Protein AF-R0CVD9-F1 (afdb_monomer_lite)

Radius of gyration: 20.53 Å; chains: 1; bounding box: 64×56×50 Å

Organism: NCBI:txid1292034

Sequence (320 aa):
MAHPKYVVFNPPWSLSAPCPCGFSSRPYGRCCRVNSAEPYVRFPSLQPPGPQTGYSNPRCFARSTCDCSEKISREHYVSRGVLDLMQTLSLSGVRWHAPGETRTYGVEALTAKILCKRHNEALAPLDSHAQRFAKAWLSAINHVSRPSRSERSEYHLVSGEAFERWLLKVFLGLLAGNIASSDHTPYNDKINLNIEPLVAALFGQGLQAPKGLYFAPHVGETTTNTISFAHLRMDEQSNLYGLMANFYGYQWLLVTDEMGGEYQVKAMARLFRLQLADLKGPRRTGQIFMTWPAKVRSQMSITLKLGEAESLPDKASPLG

Secondary structure (DSSP, 8-state):
----EE------S-TTSBPTTSS-SSBGGGTTSTT-SS--------SPSSS------TT-TTGGGS---SPEEEEESS-HHHHTT-SEEEEESBTTSPTT-EEEE-GGGGEEEEEEHHHHHHHHHHHHHHHHHHHHHHHHHHHHHS--S---EEEEEEEHHHHHHHHHHHHHHHHHTT-BEETTEEGGGT-----HHHHHHHHTT-PPTTSEEEEE---SS---SEEEEEES-B-TT--B-EEEEEETTEEEEEE-SHHHHHHHHHHS--EET--EEEEE-SS-EEEEEEE--GGG---EEEEEESS-------------

Structure (mmCIF, N/CA/C/O backbone):
data_AF-R0CVD9-F1
#
_entry.id   AF-R0CVD9-F1
#
loop_
_atom_site.group_PDB
_atom_site.id
_atom_site.type_symbol
_atom_site.label_atom_id
_atom_site.label_alt_id
_atom_site.label_comp_id
_atom_site.label_asym_id
_atom_site.label_entity_id
_atom_site.label_seq_id
_atom_site.pdbx_PDB_ins_code
_atom_site.Cartn_x
_atom_site.Cartn_y
_atom_site.Cartn_z
_atom_site.occupancy
_atom_site.B_iso_or_equiv
_atom_site.auth_seq_id
_atom_site.auth_comp_id
_atom_site.auth_asym_id
_atom_site.auth_atom_id
_atom_site.pdbx_PDB_model_num
ATOM 1 N N . MET A 1 1 ? 14.525 18.611 -12.968 1.00 37.06 1 MET A N 1
ATOM 2 C CA . MET A 1 1 ? 13.083 18.638 -12.617 1.00 37.06 1 MET A CA 1
ATOM 3 C C . MET A 1 1 ? 12.350 17.548 -13.391 1.00 37.06 1 MET A C 1
ATOM 5 O O . MET A 1 1 ? 12.489 17.491 -14.607 1.00 37.06 1 MET A O 1
ATOM 9 N N . ALA A 1 2 ? 11.621 16.657 -12.713 1.00 45.47 2 ALA A N 1
ATOM 10 C CA . ALA A 1 2 ? 10.770 15.667 -13.375 1.00 45.47 2 ALA A CA 1
ATOM 11 C C . ALA A 1 2 ? 9.425 16.320 -13.728 1.00 45.47 2 ALA A C 1
ATOM 13 O O . ALA A 1 2 ? 8.692 16.728 -12.832 1.00 45.47 2 ALA A O 1
ATOM 14 N N . HIS A 1 3 ? 9.107 16.446 -15.016 1.00 46.44 3 HIS A N 1
ATOM 15 C CA . HIS A 1 3 ? 7.798 16.937 -15.445 1.00 46.44 3 HIS A CA 1
ATOM 16 C C . HIS A 1 3 ? 6.828 15.757 -15.590 1.00 46.44 3 HIS A C 1
ATOM 18 O O . HIS A 1 3 ? 7.166 14.808 -16.307 1.00 46.44 3 HIS A O 1
ATOM 24 N N . PRO A 1 4 ? 5.642 15.792 -14.952 1.00 53.59 4 PRO A N 1
ATOM 25 C CA . PRO A 1 4 ? 4.606 14.801 -15.207 1.00 53.59 4 PRO A CA 1
ATOM 26 C C . PRO A 1 4 ? 4.243 14.825 -16.691 1.00 53.59 4 PRO A C 1
ATOM 28 O O . PRO A 1 4 ? 3.962 15.881 -17.259 1.00 53.59 4 PRO A O 1
ATOM 31 N N . LYS A 1 5 ? 4.272 13.655 -17.328 1.00 59.28 5 LYS A N 1
ATOM 32 C CA . LYS A 1 5 ? 3.811 13.472 -18.704 1.00 59.28 5 LYS A CA 1
ATOM 33 C C . LYS A 1 5 ? 2.542 12.639 -18.684 1.00 59.28 5 LYS A C 1
ATOM 35 O O . LYS A 1 5 ? 2.479 11.636 -17.980 1.00 59.28 5 LYS A O 1
ATOM 40 N N . TYR A 1 6 ? 1.569 13.048 -19.489 1.00 59.31 6 TYR A N 1
ATOM 41 C CA . TYR A 1 6 ? 0.440 12.204 -19.855 1.00 59.31 6 TYR A CA 1
ATOM 42 C C . TYR A 1 6 ? 0.961 11.070 -20.740 1.00 59.31 6 TYR A C 1
ATOM 44 O O . TYR A 1 6 ? 1.568 11.331 -21.781 1.00 59.31 6 TYR A O 1
ATOM 52 N N . VAL A 1 7 ? 0.767 9.818 -20.324 1.00 60.00 7 VAL A N 1
ATOM 53 C CA . VAL A 1 7 ? 1.281 8.649 -21.053 1.00 60.00 7 VAL A CA 1
ATOM 54 C 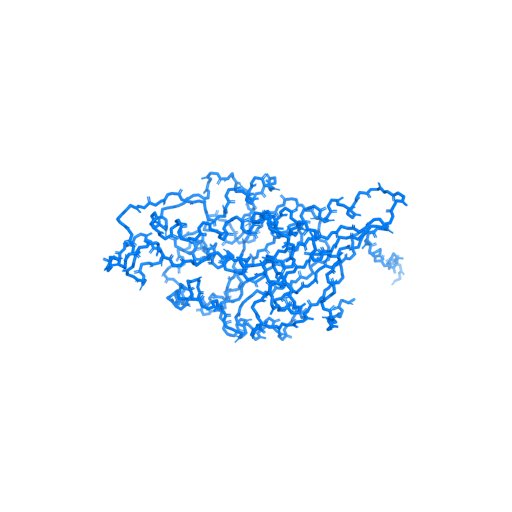C . VAL A 1 7 ? 0.139 7.744 -21.492 1.00 60.00 7 VAL A C 1
ATOM 56 O O . VAL A 1 7 ? -0.710 7.346 -20.696 1.00 60.00 7 VAL A O 1
ATOM 59 N N . VAL A 1 8 ? 0.157 7.372 -22.774 1.00 61.66 8 VAL A N 1
ATOM 60 C CA . VAL A 1 8 ? -0.646 6.259 -23.282 1.00 61.66 8 VAL A CA 1
ATOM 61 C C . VAL A 1 8 ? -0.067 4.976 -22.703 1.00 61.66 8 VAL A C 1
ATOM 63 O O . VAL A 1 8 ? 1.075 4.610 -22.981 1.00 61.66 8 VAL A O 1
ATOM 66 N N . PHE A 1 9 ? -0.858 4.300 -21.878 1.00 68.50 9 PHE A N 1
ATOM 67 C CA . PHE A 1 9 ? -0.468 3.053 -21.241 1.00 68.50 9 PHE A CA 1
ATOM 68 C C . PHE A 1 9 ? -0.251 1.968 -22.315 1.00 68.50 9 PHE A C 1
ATOM 70 O O . PHE A 1 9 ? -1.213 1.383 -22.810 1.00 68.50 9 PHE A O 1
ATOM 77 N N . ASN A 1 10 ? 1.007 1.705 -22.692 1.00 74.31 10 ASN A N 1
ATOM 78 C CA . ASN A 1 10 ? 1.373 0.689 -23.683 1.00 74.31 10 ASN A CA 1
ATOM 79 C C . ASN A 1 10 ? 2.119 -0.479 -23.010 1.00 74.31 10 ASN A C 1
ATOM 81 O O . ASN A 1 10 ? 3.340 -0.423 -22.849 1.00 74.31 10 ASN A O 1
ATOM 85 N N . PRO A 1 11 ? 1.401 -1.516 -22.546 1.00 77.25 11 PRO A N 1
ATOM 86 C CA . PRO A 1 11 ? 2.014 -2.622 -21.835 1.00 77.25 11 PRO A CA 1
ATOM 87 C C . PRO A 1 11 ? 2.863 -3.482 -22.785 1.00 77.25 11 PRO A C 1
ATOM 89 O O . PRO A 1 11 ? 2.395 -3.837 -23.864 1.00 77.25 11 PRO A O 1
ATOM 92 N N . PRO A 1 12 ? 4.057 -3.922 -22.361 1.00 88.56 12 PRO A N 1
ATOM 93 C CA . PRO A 1 12 ? 4.979 -4.723 -23.175 1.00 88.56 12 PRO A CA 1
ATOM 94 C C . PRO A 1 12 ? 4.556 -6.197 -23.320 1.00 88.56 12 PRO A C 1
ATOM 96 O O . PRO A 1 12 ? 5.201 -6.964 -24.032 1.00 88.56 12 PRO A O 1
ATOM 99 N N . TRP A 1 13 ? 3.522 -6.639 -22.597 1.00 91.38 13 TRP A N 1
ATOM 100 C CA . TRP A 1 13 ? 3.148 -8.050 -22.508 1.00 91.38 13 TRP A CA 1
ATOM 101 C C . TRP A 1 13 ? 2.142 -8.453 -23.588 1.00 91.38 13 TRP A C 1
ATOM 103 O O . TRP A 1 13 ? 1.108 -7.807 -23.767 1.00 91.38 13 TRP A O 1
ATOM 113 N N . SER A 1 14 ? 2.395 -9.591 -24.240 1.00 91.81 14 SER A N 1
ATOM 114 C CA . SER A 1 14 ? 1.431 -10.222 -25.150 1.00 91.81 14 SER A CA 1
ATOM 115 C C . SER A 1 14 ? 0.170 -10.674 -24.405 1.00 91.81 14 SER A C 1
ATOM 117 O O . SER A 1 14 ? 0.247 -11.203 -23.296 1.00 91.81 14 SER A O 1
ATOM 119 N N . LEU A 1 15 ? -1.000 -10.538 -25.038 1.00 92.19 15 LEU A N 1
ATOM 120 C CA . LEU A 1 15 ? -2.287 -10.964 -24.472 1.00 92.19 15 LEU A CA 1
ATOM 121 C C . LEU A 1 15 ? -2.355 -12.474 -24.184 1.00 92.19 15 LEU A C 1
ATOM 123 O O . LEU A 1 15 ? -3.102 -12.884 -23.293 1.00 92.19 15 LEU A O 1
ATOM 127 N N . SER A 1 16 ? -1.591 -13.293 -24.913 1.00 94.44 16 SER A N 1
ATO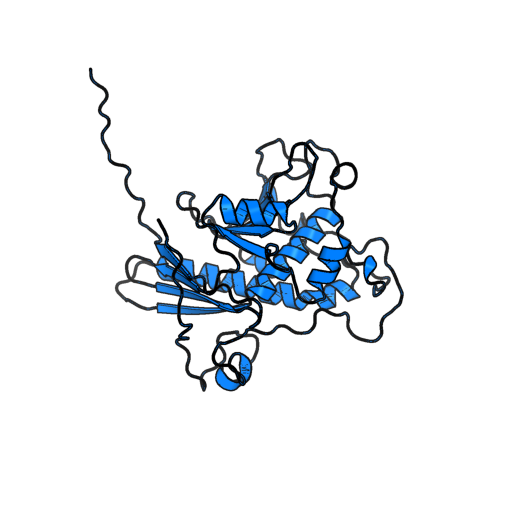M 128 C CA . SER A 1 16 ? -1.530 -14.749 -24.728 1.00 94.44 16 SER A CA 1
ATOM 129 C C . SER A 1 16 ? -0.496 -15.199 -23.693 1.00 94.44 16 SER A C 1
ATOM 131 O O . SER A 1 16 ? -0.567 -16.335 -23.229 1.00 94.44 16 SER A O 1
ATOM 133 N N . ALA A 1 17 ? 0.440 -14.328 -23.305 1.00 93.81 17 ALA A N 1
ATOM 134 C CA . ALA A 1 17 ? 1.457 -14.651 -22.309 1.00 93.81 17 ALA A CA 1
ATOM 135 C C . ALA A 1 17 ? 0.838 -14.802 -20.905 1.00 93.81 17 ALA A C 1
ATOM 137 O O . ALA A 1 17 ? -0.232 -14.237 -20.644 1.00 93.81 17 ALA A O 1
ATOM 138 N N . PRO A 1 18 ? 1.498 -15.521 -19.974 1.00 95.00 18 PRO A N 1
ATOM 139 C CA . PRO A 1 18 ? 1.093 -15.547 -18.571 1.00 95.00 18 PRO A CA 1
ATOM 140 C C . PRO A 1 18 ? 0.916 -14.134 -18.008 1.00 95.00 18 PRO A C 1
ATOM 142 O O . PRO A 1 18 ? 1.691 -13.228 -18.320 1.00 95.00 18 PRO A O 1
ATOM 145 N N . CYS A 1 19 ? -0.114 -13.928 -17.184 1.00 95.06 19 CYS A N 1
ATOM 146 C CA . CYS A 1 19 ? -0.399 -12.595 -16.675 1.00 95.06 19 CYS A CA 1
ATOM 147 C C . CYS A 1 19 ? 0.742 -12.072 -15.775 1.00 95.06 19 CYS A C 1
ATOM 149 O O . CYS A 1 19 ? 1.075 -12.708 -14.769 1.00 95.06 19 CYS A O 1
ATOM 151 N N . PRO A 1 20 ? 1.281 -10.868 -16.040 1.00 94.62 20 PRO A N 1
ATOM 152 C CA . PRO A 1 20 ? 2.370 -10.281 -15.258 1.00 94.62 20 PRO A CA 1
ATOM 153 C C . PRO A 1 20 ? 1.947 -9.839 -13.852 1.00 94.62 20 PRO A C 1
ATOM 155 O O . PRO A 1 20 ? 2.778 -9.321 -13.115 1.00 94.62 20 PRO A O 1
ATOM 158 N N . CYS A 1 21 ? 0.681 -10.012 -13.449 1.00 94.19 21 CYS A N 1
ATOM 159 C CA . CYS A 1 21 ? 0.242 -9.751 -12.078 1.00 94.19 21 CYS A CA 1
ATOM 160 C C . CYS A 1 21 ? 0.609 -10.882 -11.106 1.00 94.19 21 CYS A C 1
ATOM 162 O O . CYS A 1 21 ? 0.575 -10.665 -9.903 1.00 94.19 21 CYS A O 1
ATOM 164 N N . GLY A 1 22 ? 0.931 -12.087 -11.592 1.00 92.12 22 GLY A N 1
ATOM 165 C CA . GLY A 1 22 ? 1.330 -13.227 -10.757 1.00 92.12 22 GLY A CA 1
ATOM 166 C C . GLY A 1 22 ? 0.271 -13.772 -9.784 1.00 92.12 22 GLY A C 1
ATOM 167 O O . GLY A 1 22 ? 0.567 -14.721 -9.071 1.00 92.12 22 GLY A O 1
ATOM 168 N N . PHE A 1 23 ? -0.946 -13.218 -9.754 1.00 93.00 23 PHE A N 1
ATOM 169 C CA . PHE A 1 23 ? -2.063 -13.702 -8.923 1.00 93.00 23 PHE A CA 1
ATOM 170 C C . PHE A 1 23 ? -2.929 -14.758 -9.623 1.00 93.00 23 PHE A C 1
ATOM 172 O O . PHE A 1 23 ? -3.858 -15.303 -9.034 1.00 93.00 23 PHE A O 1
ATOM 179 N N . SER A 1 24 ? -2.666 -15.032 -10.901 1.00 90.62 24 SER A N 1
ATOM 180 C CA . SER A 1 24 ? -3.411 -16.002 -11.698 1.00 90.62 24 SER A CA 1
ATOM 181 C C . SER A 1 24 ? -2.499 -16.663 -12.722 1.00 90.62 24 SER A C 1
ATOM 183 O O . SER A 1 24 ? -1.633 -16.007 -13.294 1.00 90.62 24 SER A O 1
ATOM 185 N N . SER A 1 25 ? -2.749 -17.941 -13.006 1.00 90.81 25 SER A N 1
ATOM 186 C CA . SER A 1 25 ? -2.145 -18.675 -14.124 1.00 90.81 25 SER A CA 1
ATOM 187 C C . SER A 1 25 ? -2.791 -18.355 -15.479 1.00 90.81 25 SER A C 1
ATOM 189 O O . SER A 1 25 ? -2.345 -18.848 -16.512 1.00 90.81 25 SER A O 1
ATOM 191 N N . ARG A 1 26 ? -3.855 -17.538 -15.503 1.00 94.50 26 A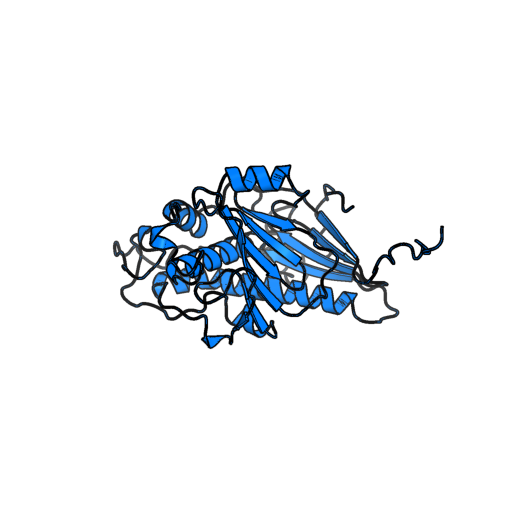RG A N 1
ATOM 192 C CA . ARG A 1 26 ? -4.555 -17.162 -16.737 1.00 94.50 26 ARG A CA 1
ATOM 193 C C . ARG A 1 26 ? -3.681 -16.268 -17.635 1.00 94.50 26 ARG A C 1
ATOM 195 O O . ARG A 1 26 ? -2.886 -15.476 -17.119 1.00 94.50 26 ARG A O 1
ATOM 202 N N . PRO A 1 27 ? -3.885 -16.309 -18.966 1.00 95.44 27 PRO A N 1
ATOM 203 C CA . PRO A 1 27 ? -3.246 -15.374 -19.890 1.00 95.44 27 PRO A CA 1
ATOM 204 C C . PRO A 1 27 ? -3.550 -13.909 -19.553 1.00 95.44 27 PRO A C 1
ATOM 206 O O . PRO A 1 27 ? -4.641 -13.597 -19.069 1.00 95.44 27 PRO A O 1
ATOM 209 N N . TYR A 1 28 ? -2.623 -12.999 -19.860 1.00 94.12 28 TYR A N 1
ATOM 210 C CA . TYR A 1 28 ? -2.730 -11.562 -19.589 1.00 94.12 28 TYR A CA 1
ATOM 211 C C . TYR A 1 28 ? -4.050 -10.959 -20.094 1.00 94.12 28 TYR A C 1
ATOM 213 O O . TYR A 1 28 ? -4.763 -10.303 -19.326 1.00 94.12 28 TYR A O 1
ATOM 221 N N . GLY A 1 29 ? -4.433 -11.274 -21.337 1.00 92.50 29 GLY A N 1
ATOM 222 C CA . GLY A 1 29 ? -5.686 -10.846 -21.968 1.00 92.50 29 GLY A CA 1
ATOM 223 C C . GLY A 1 29 ? -6.951 -11.338 -21.259 1.00 92.50 29 GLY A C 1
ATOM 224 O O . GLY A 1 29 ? -7.996 -10.704 -21.352 1.00 92.50 29 GLY A O 1
ATOM 225 N N . ARG A 1 30 ? -6.855 -12.442 -20.506 1.00 93.50 30 ARG A N 1
ATOM 226 C CA . ARG A 1 30 ? -7.962 -13.064 -19.759 1.00 93.50 30 ARG A CA 1
ATOM 227 C C . ARG A 1 30 ? -7.874 -12.863 -18.242 1.00 93.50 30 ARG A C 1
ATOM 229 O O . ARG A 1 30 ? -8.684 -13.420 -17.501 1.00 93.50 30 ARG A O 1
ATOM 236 N N . CYS A 1 31 ? -6.897 -12.089 -17.772 1.00 94.38 31 CYS A N 1
ATOM 237 C CA . CYS A 1 31 ? -6.703 -11.785 -16.359 1.00 94.38 31 CYS A CA 1
ATOM 238 C C . CYS A 1 31 ? -6.800 -10.278 -16.103 1.00 94.38 31 CYS A C 1
ATOM 240 O O . CYS A 1 31 ? -7.861 -9.785 -15.728 1.00 94.38 31 CYS A O 1
ATOM 242 N N . CYS A 1 32 ? -5.719 -9.532 -16.338 1.00 93.31 32 CYS A N 1
ATOM 243 C CA . CYS A 1 32 ? -5.686 -8.097 -16.055 1.00 93.31 32 CYS A CA 1
ATOM 244 C C . CYS A 1 32 ? -6.149 -7.232 -17.230 1.00 93.31 32 CYS A C 1
ATOM 246 O O . CYS A 1 32 ? -6.522 -6.091 -16.995 1.00 93.31 32 CYS A O 1
ATOM 248 N N . ARG A 1 33 ? -6.169 -7.747 -18.468 1.00 90.69 33 ARG A N 1
ATOM 249 C CA . ARG A 1 33 ? -6.657 -7.038 -19.674 1.00 90.69 33 ARG A CA 1
ATOM 250 C C . ARG A 1 33 ? -8.068 -7.435 -20.114 1.00 90.69 33 ARG A C 1
ATOM 252 O O . ARG A 1 33 ? -8.465 -7.128 -21.233 1.00 90.69 33 ARG A O 1
ATOM 259 N N . VAL A 1 34 ? -8.833 -8.103 -19.250 1.00 85.06 34 VAL A N 1
ATOM 260 C CA . VAL A 1 34 ? -10.194 -8.553 -19.584 1.00 85.06 34 VAL A CA 1
ATOM 261 C C . VAL A 1 34 ? -11.071 -7.352 -19.928 1.00 85.06 34 VAL A C 1
ATOM 263 O O . VAL A 1 34 ? -11.335 -6.521 -19.060 1.00 85.06 34 VAL A O 1
ATOM 266 N N . ASN A 1 35 ? -11.537 -7.298 -21.178 1.00 70.88 35 ASN A N 1
ATOM 267 C CA . ASN A 1 35 ? -12.531 -6.344 -21.684 1.00 70.88 35 ASN A CA 1
ATOM 268 C C . ASN A 1 35 ? -12.196 -4.861 -21.427 1.00 70.88 35 ASN A C 1
ATOM 270 O O . ASN A 1 35 ? -13.094 -4.036 -21.290 1.00 70.88 35 ASN A O 1
ATOM 274 N N . SER A 1 36 ? -10.909 -4.515 -21.342 1.00 76.81 36 SER A N 1
ATOM 275 C CA . SER A 1 36 ? -10.447 -3.143 -21.114 1.00 76.81 36 SER A CA 1
ATOM 276 C C . SER A 1 36 ? -9.188 -2.862 -21.920 1.00 76.81 36 SER A C 1
ATOM 278 O O . SER A 1 36 ? -8.301 -3.714 -21.996 1.00 76.81 36 SER A O 1
ATOM 280 N N . ALA A 1 37 ? -9.090 -1.656 -22.490 1.00 77.19 37 ALA A N 1
ATOM 281 C CA . ALA A 1 37 ? -7.895 -1.155 -23.173 1.00 77.19 37 ALA A CA 1
ATOM 282 C C . ALA A 1 37 ? -6.678 -1.054 -22.229 1.00 77.19 37 ALA A C 1
ATOM 284 O O . ALA A 1 37 ? -5.545 -1.298 -22.634 1.00 77.19 37 ALA A O 1
ATOM 285 N N . GLU A 1 38 ? -6.923 -0.772 -20.951 1.00 81.88 38 GLU A N 1
ATOM 286 C CA . GLU A 1 38 ? -5.898 -0.651 -19.915 1.00 81.88 38 GLU A CA 1
ATOM 287 C C . GLU A 1 38 ? -5.958 -1.853 -18.967 1.00 81.88 38 GLU A C 1
ATOM 289 O O . GLU A 1 38 ? -7.057 -2.327 -18.649 1.00 81.88 38 GLU A O 1
ATOM 294 N N . PRO A 1 39 ? -4.814 -2.370 -18.493 1.00 89.06 39 PRO A N 1
ATOM 295 C CA . PRO A 1 39 ? -4.829 -3.424 -17.504 1.00 89.06 39 PRO A CA 1
ATOM 296 C C . PRO A 1 39 ? -5.272 -2.911 -16.140 1.00 89.06 39 PRO A C 1
ATOM 298 O O . PRO A 1 39 ? -4.960 -1.794 -15.734 1.00 89.06 39 PRO A O 1
ATOM 301 N N . TYR A 1 40 ? -5.906 -3.800 -15.389 1.00 91.88 40 TYR A N 1
ATOM 302 C CA . TYR A 1 40 ? -6.249 -3.568 -13.999 1.00 91.88 40 TYR A CA 1
ATOM 303 C C . TYR A 1 40 ? -5.962 -4.819 -13.170 1.00 91.88 40 TYR A C 1
ATOM 305 O O . TYR A 1 40 ? -6.506 -5.904 -13.410 1.00 91.88 40 TYR A O 1
ATOM 313 N N . VAL A 1 41 ? -5.055 -4.679 -12.204 1.00 94.50 41 VAL A N 1
ATOM 314 C CA . VAL A 1 41 ? -4.738 -5.722 -11.231 1.00 94.50 41 VAL A CA 1
ATOM 315 C C . VAL A 1 41 ? -5.801 -5.697 -10.140 1.00 94.50 41 VAL A C 1
ATOM 317 O O . VAL A 1 41 ? -5.754 -4.884 -9.217 1.00 94.50 41 VAL A O 1
ATOM 320 N N . ARG A 1 42 ? -6.766 -6.607 -10.281 1.00 92.12 42 ARG A N 1
ATOM 321 C CA . ARG A 1 42 ? -7.864 -6.812 -9.335 1.00 92.12 42 ARG A CA 1
ATOM 322 C C . ARG A 1 42 ? -7.369 -7.522 -8.078 1.00 92.12 42 ARG A C 1
ATOM 324 O O . ARG A 1 42 ? -6.495 -8.383 -8.155 1.00 92.12 42 ARG A O 1
ATOM 331 N N . PHE A 1 43 ? -8.003 -7.204 -6.963 1.00 92.25 43 PHE A N 1
ATOM 332 C CA . PHE A 1 43 ? -7.966 -7.965 -5.720 1.00 92.25 43 PHE A CA 1
ATOM 333 C C . PHE A 1 43 ? -9.412 -8.360 -5.361 1.00 92.25 43 PHE A C 1
ATOM 335 O O . PHE A 1 43 ? -10.352 -7.741 -5.874 1.00 92.25 43 PHE A O 1
ATOM 342 N N . PRO A 1 44 ? -9.623 -9.431 -4.578 1.00 92.00 44 PRO A N 1
ATOM 343 C CA . PRO A 1 44 ? -10.962 -9.844 -4.160 1.00 92.00 44 PRO A CA 1
ATOM 344 C C . PRO A 1 44 ? -11.638 -8.781 -3.283 1.00 92.00 44 PRO A C 1
ATOM 346 O O . PRO A 1 44 ? -10.999 -7.840 -2.814 1.00 92.00 44 PRO A O 1
ATOM 349 N N . SER A 1 45 ? -12.943 -8.948 -3.054 1.00 93.50 45 SER A N 1
ATOM 350 C CA . SER A 1 45 ? -13.682 -8.104 -2.112 1.00 93.50 45 SER A CA 1
ATOM 351 C C . SER A 1 45 ? -13.005 -8.110 -0.744 1.00 93.50 45 SER A C 1
ATOM 353 O O . SER A 1 45 ? -12.615 -9.166 -0.250 1.00 93.50 45 SER A O 1
ATOM 355 N N . LEU A 1 46 ? -12.900 -6.928 -0.143 1.00 95.81 46 LEU A N 1
ATOM 356 C CA . LEU A 1 46 ? -12.385 -6.756 1.214 1.00 95.81 46 LEU A CA 1
ATOM 357 C C . LEU A 1 46 ? -13.486 -6.894 2.269 1.00 95.81 46 LEU A C 1
ATOM 359 O O . LEU A 1 46 ? -13.204 -6.780 3.456 1.00 95.81 46 LEU A O 1
ATOM 363 N N . GLN A 1 47 ? -14.737 -7.100 1.850 1.00 95.19 47 GLN A N 1
ATOM 364 C CA . GLN A 1 47 ? -15.844 -7.342 2.769 1.00 95.19 47 GLN A CA 1
ATOM 365 C C . GLN A 1 47 ? -15.636 -8.671 3.503 1.00 95.19 47 GLN A C 1
ATOM 367 O O . GLN A 1 47 ? -15.200 -9.644 2.874 1.00 95.19 47 GLN A O 1
ATOM 372 N N . PRO A 1 48 ? -15.950 -8.744 4.805 1.00 94.31 48 PRO A N 1
ATOM 373 C CA . PRO A 1 48 ? -15.848 -9.996 5.530 1.00 94.31 48 PRO A CA 1
ATOM 374 C C . PRO A 1 48 ? -16.685 -11.134 4.919 1.00 94.31 48 PRO A C 1
ATOM 376 O O . PRO A 1 48 ? -17.756 -10.897 4.360 1.00 94.31 48 PRO A O 1
ATOM 379 N N . PRO A 1 49 ? -16.209 -12.390 4.998 1.00 86.75 49 PRO A N 1
ATOM 380 C CA . PRO A 1 49 ? -16.862 -13.516 4.333 1.00 86.75 49 PRO A CA 1
ATOM 381 C C . PRO A 1 49 ? -18.132 -13.977 5.063 1.00 86.75 49 PRO A C 1
ATOM 383 O O . PRO A 1 49 ? -18.125 -14.143 6.274 1.00 86.75 49 PRO A O 1
ATOM 386 N N . GLY A 1 50 ? -19.203 -14.312 4.343 1.00 90.62 50 GLY A N 1
ATOM 387 C CA . GLY A 1 50 ? -20.454 -14.809 4.943 1.00 90.62 50 GLY A CA 1
ATOM 388 C C . GLY A 1 50 ? -21.359 -13.700 5.506 1.00 90.62 50 GLY A C 1
ATOM 389 O O . GLY A 1 50 ? -21.034 -12.525 5.348 1.00 90.62 50 GLY A O 1
ATOM 390 N N . PRO A 1 51 ? -22.498 -14.048 6.136 1.00 93.81 51 PRO A N 1
ATOM 391 C CA . PRO A 1 51 ? -23.486 -13.072 6.601 1.00 93.81 51 PRO A CA 1
ATOM 392 C C . PRO A 1 51 ? -22.912 -12.073 7.609 1.00 93.81 51 PRO A C 1
ATOM 394 O O . PRO A 1 51 ? -22.031 -12.426 8.395 1.00 93.81 51 PRO A O 1
ATOM 397 N N . GLN A 1 52 ? -23.443 -10.849 7.599 1.00 94.62 52 GLN A N 1
ATOM 398 C CA . GLN A 1 52 ? -23.066 -9.808 8.552 1.00 94.62 52 GLN A CA 1
ATOM 399 C C . GLN A 1 52 ? -23.384 -10.255 9.984 1.00 94.62 52 GLN A C 1
ATOM 401 O O . GLN A 1 52 ? -24.476 -10.758 10.252 1.00 94.62 52 GLN A O 1
ATOM 406 N N . THR A 1 53 ? -22.442 -10.070 10.907 1.00 96.38 53 THR A N 1
ATOM 407 C CA . THR A 1 53 ? -22.591 -10.572 12.284 1.00 96.38 53 THR A CA 1
ATOM 408 C C . THR A 1 53 ? -23.417 -9.663 13.191 1.00 96.38 53 THR A C 1
ATOM 410 O O . THR A 1 53 ? -23.896 -10.120 14.226 1.00 96.38 53 THR A O 1
ATOM 413 N N . GLY A 1 54 ? -23.540 -8.373 12.865 1.00 96.44 54 GLY A N 1
ATOM 414 C CA . GLY A 1 54 ? -24.126 -7.362 13.755 1.00 96.44 54 GLY A CA 1
ATOM 415 C C . GLY A 1 54 ? -23.271 -7.066 14.997 1.00 96.44 54 GLY A C 1
ATOM 416 O O . GLY A 1 54 ? -23.671 -6.275 15.849 1.00 96.44 54 GLY A O 1
ATOM 417 N N . TYR A 1 55 ? -22.095 -7.688 15.119 1.00 97.12 55 TYR A N 1
ATOM 418 C CA . TYR A 1 55 ? -21.242 -7.598 16.296 1.00 97.12 55 TYR A CA 1
ATOM 419 C C . TYR A 1 55 ? -20.134 -6.557 16.120 1.00 97.12 55 TYR A C 1
ATOM 421 O O . TYR A 1 55 ? -19.466 -6.482 15.086 1.00 97.12 55 TYR A O 1
ATOM 429 N N . SER A 1 56 ? -19.879 -5.783 17.175 1.00 97.00 56 SER A N 1
ATOM 430 C CA . SER A 1 56 ? -18.844 -4.749 17.220 1.00 97.00 56 SER A CA 1
ATOM 431 C C . SER A 1 56 ? -17.797 -5.113 18.274 1.00 97.00 56 SER A C 1
ATOM 433 O O . SER A 1 56 ? -18.018 -4.961 19.474 1.00 97.00 56 SER A O 1
ATOM 435 N N . ASN A 1 57 ? -16.647 -5.641 17.841 1.00 96.00 57 ASN A N 1
ATOM 436 C CA . ASN A 1 57 ? -15.577 -6.014 18.766 1.00 96.00 57 ASN A CA 1
ATOM 437 C C . ASN A 1 57 ? -14.828 -4.752 19.228 1.00 96.00 57 ASN A C 1
ATOM 439 O O . ASN A 1 57 ? -14.210 -4.095 18.387 1.00 96.00 57 ASN A O 1
ATOM 443 N N . PRO A 1 58 ? -14.784 -4.431 20.533 1.00 93.00 58 PRO A N 1
ATOM 444 C CA . PRO A 1 58 ? -14.219 -3.170 21.020 1.00 93.00 58 PRO A CA 1
ATOM 445 C C . PRO A 1 58 ? -12.720 -3.002 20.732 1.00 93.00 58 PRO A C 1
ATOM 447 O O . PRO A 1 58 ? -12.222 -1.881 20.760 1.00 93.00 58 PRO A O 1
ATOM 450 N N . ARG A 1 59 ? -11.998 -4.095 20.446 1.00 91.12 59 ARG A N 1
ATOM 451 C CA . ARG A 1 59 ? -10.557 -4.088 20.138 1.00 91.12 59 ARG A CA 1
ATOM 452 C C . ARG A 1 59 ? -10.241 -4.059 18.641 1.00 91.12 59 ARG A C 1
ATOM 454 O O . ARG A 1 59 ? -9.073 -4.040 18.269 1.00 91.12 59 ARG A O 1
ATOM 461 N N . CYS A 1 60 ? -11.248 -4.105 17.773 1.00 94.06 60 CYS A N 1
ATOM 462 C CA . CYS A 1 60 ? -11.048 -4.038 16.331 1.00 94.06 60 CYS A CA 1
ATOM 463 C C . CYS A 1 60 ? -11.198 -2.592 15.853 1.00 94.06 60 CYS A C 1
ATOM 465 O O . CYS A 1 60 ? -12.235 -1.983 16.097 1.00 94.06 60 CYS A O 1
ATOM 467 N N . PHE A 1 61 ? -10.226 -2.046 15.116 1.00 92.62 61 PHE A N 1
ATOM 468 C CA . PHE A 1 61 ? -10.376 -0.685 14.578 1.00 92.62 61 PHE A CA 1
ATOM 469 C C . PHE A 1 61 ? -11.550 -0.570 13.591 1.00 92.62 61 PHE A C 1
ATOM 471 O O . PHE A 1 61 ? -12.137 0.494 13.444 1.00 92.62 61 PHE A O 1
ATOM 478 N N . ALA A 1 62 ? -11.933 -1.677 12.946 1.00 95.06 62 ALA A N 1
ATOM 479 C CA . ALA A 1 62 ? -13.059 -1.750 12.017 1.00 95.06 62 ALA A CA 1
ATOM 480 C C . ALA A 1 62 ? -14.410 -2.004 12.716 1.00 95.06 62 ALA A C 1
ATOM 482 O O . ALA A 1 62 ? -15.378 -2.399 12.072 1.00 95.06 62 ALA A O 1
ATOM 483 N N . ARG A 1 63 ? -14.500 -1.797 14.037 1.00 94.81 63 ARG A N 1
ATOM 484 C CA . ARG A 1 63 ? -15.711 -2.034 14.842 1.00 94.81 63 ARG A CA 1
ATOM 485 C C . ARG A 1 63 ? -16.949 -1.256 14.389 1.00 94.81 63 ARG A C 1
ATOM 487 O O . ARG A 1 63 ? -18.057 -1.728 14.635 1.00 94.81 63 ARG A O 1
ATOM 494 N N . SER A 1 64 ? -16.770 -0.112 13.725 1.00 94.88 64 SER A N 1
ATOM 495 C CA . SER A 1 64 ? -17.857 0.722 13.186 1.00 94.88 64 SER A CA 1
ATOM 496 C C . SER A 1 64 ? -18.648 0.040 12.065 1.00 94.88 64 SER A C 1
ATOM 498 O O . SER A 1 64 ? -19.769 0.437 11.778 1.00 94.88 64 SER A O 1
ATOM 500 N N . THR A 1 65 ? -18.107 -1.021 11.459 1.00 95.56 65 THR A N 1
ATOM 501 C CA . THR A 1 65 ? -18.819 -1.831 10.454 1.00 95.56 65 THR A CA 1
ATOM 502 C C . THR A 1 65 ? -19.891 -2.745 11.058 1.00 95.56 65 THR A C 1
ATOM 504 O O . THR A 1 65 ? -20.722 -3.275 10.324 1.00 95.56 65 THR A O 1
ATOM 507 N N . CYS A 1 66 ? -19.854 -2.980 12.377 1.00 96.06 66 CYS A N 1
ATOM 508 C CA . CYS A 1 66 ? -20.694 -3.968 13.064 1.00 96.06 66 CYS A CA 1
ATOM 509 C C . CYS A 1 66 ? -20.666 -5.363 12.402 1.00 96.06 66 CYS A C 1
ATOM 511 O O . CYS A 1 66 ? -21.666 -6.076 12.409 1.00 96.06 66 CYS A O 1
ATOM 513 N N . ASP A 1 67 ? -19.527 -5.748 11.815 1.00 96.81 67 ASP A N 1
ATOM 514 C CA . ASP A 1 67 ? -19.324 -7.063 11.193 1.00 96.81 67 ASP A CA 1
ATOM 515 C C . ASP A 1 67 ? -18.076 -7.783 11.739 1.00 96.81 67 ASP A C 1
ATOM 517 O O . ASP A 1 67 ? -17.282 -8.395 11.023 1.00 96.81 67 ASP A O 1
ATOM 521 N N . CYS A 1 68 ? -17.836 -7.665 13.046 1.00 96.88 68 CYS A N 1
ATOM 522 C CA . CYS A 1 68 ? -16.692 -8.290 13.701 1.00 96.88 68 CYS A CA 1
ATOM 523 C C . CYS A 1 68 ? -16.938 -9.761 14.063 1.00 96.88 68 CYS A C 1
ATOM 525 O O . CYS A 1 68 ? -18.068 -10.215 14.214 1.00 96.88 68 CYS A O 1
ATOM 527 N N . SER A 1 69 ? -15.847 -10.482 14.330 1.00 96.38 69 SER A N 1
ATOM 528 C CA . SER A 1 69 ? -15.852 -11.699 15.153 1.00 96.38 69 SER A CA 1
ATOM 529 C C . SER A 1 69 ? -15.393 -11.407 16.586 1.00 96.38 69 SER A C 1
ATOM 531 O O . SER A 1 69 ? -14.661 -10.442 16.825 1.00 96.38 69 SER A O 1
ATOM 533 N N . GLU A 1 70 ? -15.710 -12.292 17.530 1.00 94.88 70 GLU A N 1
ATOM 534 C CA . GLU A 1 70 ? -15.222 -12.215 18.920 1.00 94.88 70 GLU A CA 1
ATOM 535 C C . GLU A 1 70 ? -13.702 -12.414 19.035 1.00 94.88 70 GLU A C 1
ATOM 537 O O . GLU A 1 70 ? -13.026 -11.758 19.830 1.00 94.88 70 GLU A O 1
ATOM 542 N N . LYS A 1 71 ? -13.127 -13.281 18.192 1.00 95.69 71 LYS A N 1
ATOM 543 C CA . LYS A 1 71 ? -11.690 -13.583 18.213 1.00 95.69 71 LYS A CA 1
ATOM 544 C C . LYS A 1 71 ? -10.864 -12.412 17.676 1.00 95.69 71 LYS A C 1
ATOM 546 O O . LYS A 1 71 ? -11.076 -11.983 16.540 1.00 95.69 71 LYS A O 1
ATOM 551 N N . ILE A 1 72 ? -9.888 -11.952 18.463 1.00 94.00 72 ILE A N 1
ATOM 552 C CA . ILE A 1 72 ? -8.893 -10.950 18.056 1.00 94.00 72 ILE A CA 1
ATOM 553 C C . ILE A 1 72 ? -7.646 -11.625 17.472 1.00 94.00 72 ILE A C 1
ATOM 555 O O . ILE A 1 72 ? -7.160 -12.617 18.022 1.00 94.00 72 ILE A O 1
ATOM 559 N N . SER A 1 73 ? -7.129 -11.086 16.373 1.00 88.62 73 SER A N 1
ATOM 560 C CA . SER A 1 73 ? -5.861 -11.511 15.783 1.00 88.62 73 SER A CA 1
ATOM 561 C C . SER A 1 73 ? -4.703 -10.687 16.339 1.00 88.62 73 SER A C 1
ATOM 563 O O . SER A 1 73 ? -4.877 -9.525 16.703 1.00 88.62 73 SER A O 1
ATOM 565 N N . ARG A 1 74 ? -3.515 -11.293 16.419 1.00 83.81 74 ARG A N 1
ATOM 566 C CA . ARG A 1 74 ? -2.256 -10.593 16.698 1.00 83.81 74 ARG A CA 1
ATOM 567 C C . ARG A 1 74 ? -1.534 -10.426 15.369 1.00 83.81 74 ARG A C 1
ATOM 569 O O . ARG A 1 74 ? -0.917 -11.370 14.894 1.00 83.81 74 ARG A O 1
ATOM 576 N N . GLU A 1 75 ? -1.642 -9.242 14.790 1.00 73.19 75 GLU A N 1
ATOM 577 C CA . GLU A 1 75 ? -1.183 -8.972 13.428 1.00 73.19 75 GLU A CA 1
ATOM 578 C C . GLU A 1 75 ? -0.065 -7.953 13.430 1.00 73.19 75 GLU A C 1
ATOM 580 O O . GLU A 1 75 ? -0.020 -7.076 14.295 1.00 73.19 75 GLU A O 1
ATOM 585 N N . HIS A 1 76 ? 0.828 -8.069 12.453 1.00 74.00 76 HIS A N 1
ATOM 586 C CA . HIS A 1 76 ? 1.821 -7.035 12.227 1.00 74.00 76 HIS A CA 1
ATOM 587 C C . HIS A 1 76 ? 1.143 -5.807 11.615 1.00 74.00 76 HIS A C 1
ATOM 589 O O . HIS A 1 76 ? 0.311 -5.952 10.718 1.00 74.00 76 HIS A O 1
ATOM 595 N N . TYR A 1 77 ? 1.509 -4.600 12.055 1.00 73.94 77 TYR A N 1
ATOM 596 C CA . TYR A 1 77 ? 1.002 -3.366 11.432 1.00 73.94 77 TYR A CA 1
ATOM 597 C C . TYR A 1 77 ? 1.388 -3.286 9.953 1.00 73.94 77 TYR A C 1
ATOM 599 O O . TYR A 1 77 ? 0.615 -2.816 9.125 1.00 73.94 77 TYR A O 1
ATOM 607 N N . VAL A 1 78 ? 2.584 -3.787 9.638 1.00 79.88 78 VAL A N 1
ATOM 608 C CA . VAL A 1 78 ? 3.151 -3.920 8.297 1.00 79.88 78 VAL A CA 1
ATOM 609 C C . VAL A 1 78 ? 3.261 -5.408 8.002 1.00 79.88 78 VAL A C 1
ATOM 611 O O . VAL A 1 78 ? 3.794 -6.157 8.814 1.00 79.88 78 VAL A O 1
ATOM 614 N N . SER A 1 79 ? 2.762 -5.859 6.855 1.00 82.12 79 SER A N 1
ATOM 615 C CA . SER A 1 79 ? 2.701 -7.285 6.523 1.00 82.12 79 SER A CA 1
ATOM 616 C C . SER A 1 79 ? 4.069 -7.957 6.636 1.00 82.12 79 SER A C 1
ATOM 618 O O . SER A 1 79 ? 5.042 -7.466 6.062 1.00 82.12 79 SER A O 1
ATOM 620 N N . ARG A 1 80 ? 4.136 -9.132 7.278 1.00 81.56 80 ARG A N 1
ATOM 621 C CA . ARG A 1 80 ? 5.385 -9.905 7.406 1.00 81.56 80 ARG A CA 1
ATOM 622 C C . ARG A 1 80 ? 6.075 -10.116 6.055 1.00 81.56 80 ARG A C 1
ATOM 624 O O . ARG A 1 80 ? 7.256 -9.853 5.937 1.00 81.56 80 ARG A O 1
ATOM 631 N N . GLY A 1 81 ? 5.317 -10.433 5.003 1.00 82.81 81 GLY A N 1
ATOM 632 C CA . GLY A 1 81 ? 5.882 -10.612 3.663 1.00 82.81 81 GLY A CA 1
ATOM 633 C C . GLY A 1 81 ? 6.538 -9.362 3.054 1.00 82.81 81 GLY A C 1
ATOM 634 O O . GLY A 1 81 ? 7.383 -9.518 2.176 1.00 82.81 81 GLY A O 1
ATOM 635 N N . VAL A 1 82 ? 6.157 -8.151 3.484 1.00 84.75 82 VAL A N 1
ATOM 636 C CA . VAL A 1 82 ? 6.855 -6.897 3.141 1.00 84.75 82 VAL A CA 1
ATOM 637 C C . VAL A 1 82 ? 8.088 -6.737 4.025 1.00 84.75 82 VAL A C 1
ATOM 639 O O . VAL A 1 82 ? 9.150 -6.408 3.512 1.00 84.75 82 VAL A O 1
ATOM 642 N N . LEU A 1 83 ? 7.962 -7.008 5.326 1.00 81.50 83 LEU A N 1
ATOM 643 C CA . LEU A 1 83 ? 9.067 -6.922 6.283 1.00 81.50 83 LEU A CA 1
ATOM 644 C C . LEU A 1 83 ? 10.213 -7.883 5.956 1.00 81.50 83 LEU A C 1
ATOM 646 O O . LEU A 1 83 ? 11.363 -7.480 6.047 1.00 81.50 83 LEU A O 1
ATOM 650 N N . ASP A 1 84 ? 9.918 -9.093 5.481 1.00 82.56 84 ASP A N 1
ATOM 651 C CA . ASP A 1 84 ? 10.918 -10.090 5.075 1.00 82.56 84 ASP A CA 1
ATOM 652 C C . ASP A 1 84 ? 11.787 -9.624 3.886 1.00 82.56 84 ASP A C 1
ATOM 654 O O . ASP A 1 84 ? 12.845 -10.189 3.621 1.00 82.56 84 ASP A O 1
ATOM 658 N N . LEU A 1 85 ? 11.338 -8.609 3.136 1.00 79.44 85 LEU A N 1
ATOM 659 C CA . LEU A 1 85 ? 12.079 -8.013 2.014 1.00 79.44 85 LEU A CA 1
ATOM 660 C C . LEU A 1 85 ? 12.938 -6.820 2.439 1.00 79.44 85 LEU A C 1
ATOM 662 O O . LEU A 1 85 ? 13.659 -6.259 1.611 1.00 79.44 85 LEU A O 1
ATOM 666 N N . MET A 1 86 ? 12.821 -6.403 3.695 1.00 72.50 86 MET A N 1
ATOM 667 C CA . MET A 1 86 ? 13.479 -5.232 4.252 1.00 72.50 86 MET A CA 1
ATOM 668 C C . MET A 1 86 ? 14.523 -5.715 5.253 1.00 72.50 86 MET A C 1
ATOM 670 O O . MET A 1 86 ? 14.278 -6.636 6.026 1.00 72.50 86 MET A O 1
ATOM 674 N N . GLN A 1 87 ? 15.711 -5.113 5.240 1.00 64.25 87 GLN A N 1
ATOM 675 C CA . GLN A 1 87 ? 16.756 -5.495 6.199 1.00 64.25 87 GLN A CA 1
ATOM 676 C C . GLN A 1 87 ? 16.432 -4.956 7.589 1.00 64.25 87 GLN A C 1
ATOM 678 O O . GLN A 1 87 ? 16.695 -5.603 8.600 1.00 64.25 87 GLN A O 1
ATOM 683 N N . THR A 1 88 ? 15.843 -3.765 7.627 1.00 64.94 88 THR A N 1
ATOM 684 C CA . THR A 1 88 ? 15.437 -3.083 8.844 1.00 64.94 88 THR A CA 1
ATOM 685 C C . THR A 1 88 ? 14.162 -2.292 8.582 1.00 64.94 88 THR A C 1
ATOM 687 O O . THR A 1 88 ? 13.915 -1.798 7.480 1.00 64.94 88 THR A O 1
ATOM 690 N N . LEU A 1 89 ? 13.330 -2.169 9.608 1.00 68.56 89 LEU A N 1
ATOM 691 C CA . LEU A 1 89 ? 12.212 -1.239 9.611 1.00 68.56 89 LEU A CA 1
ATOM 692 C C . LEU A 1 89 ? 12.500 -0.179 10.655 1.00 68.56 89 LEU A C 1
ATOM 694 O O . LEU A 1 89 ? 12.732 -0.487 11.826 1.00 68.56 89 LEU A O 1
ATOM 698 N N . SER A 1 90 ? 12.457 1.067 10.218 1.00 66.31 90 SER A N 1
ATOM 699 C CA . SER A 1 90 ? 12.689 2.214 11.072 1.00 66.31 90 SER A CA 1
ATOM 700 C C . SER A 1 90 ? 11.381 2.960 11.258 1.00 66.31 90 SER A C 1
ATOM 702 O O . SER A 1 90 ? 10.658 3.200 10.302 1.00 66.31 90 SER A O 1
ATOM 704 N N . LEU A 1 91 ? 11.043 3.336 12.482 1.00 62.06 91 LEU A N 1
ATOM 705 C CA . LEU A 1 91 ? 9.914 4.234 12.719 1.00 62.06 91 LEU A CA 1
ATOM 706 C C . LEU A 1 91 ? 10.459 5.572 13.200 1.00 62.06 91 LEU A C 1
ATOM 708 O O . LEU A 1 91 ? 11.450 5.612 13.930 1.00 62.06 91 LEU A O 1
ATOM 712 N N . SER A 1 92 ? 9.822 6.662 12.798 1.00 59.16 92 SER A N 1
ATOM 713 C CA . SER A 1 92 ? 10.102 7.995 13.323 1.00 59.16 92 SER A CA 1
ATOM 714 C C . SER A 1 92 ? 8.790 8.668 13.718 1.00 59.16 92 SER A C 1
ATOM 716 O O . SER A 1 92 ? 7.725 8.354 13.187 1.00 59.16 92 SER A O 1
ATOM 718 N N . GLY A 1 93 ? 8.833 9.538 14.730 1.00 54.84 93 GLY A N 1
ATOM 719 C CA . GLY A 1 93 ? 7.615 10.152 15.277 1.00 54.84 93 GLY A CA 1
ATOM 720 C C . GLY A 1 93 ? 6.675 9.162 15.985 1.00 54.84 93 GLY A C 1
ATOM 721 O O . GLY A 1 93 ? 5.453 9.269 15.858 1.00 54.84 93 GLY A O 1
ATOM 722 N N . VAL A 1 94 ? 7.242 8.181 16.698 1.00 54.09 94 VAL A N 1
ATOM 723 C CA . VAL A 1 94 ? 6.514 7.194 17.519 1.00 54.09 94 VAL A CA 1
ATOM 724 C C . VAL A 1 94 ? 6.696 7.458 19.018 1.00 54.09 94 VAL A C 1
ATOM 726 O O . VAL A 1 94 ? 7.694 8.049 19.419 1.00 54.09 94 VAL A O 1
ATOM 729 N N . ARG A 1 95 ? 5.753 6.988 19.852 1.00 50.72 95 ARG A N 1
ATOM 730 C CA . ARG A 1 95 ? 5.593 7.297 21.300 1.00 50.72 95 ARG A CA 1
ATOM 731 C C . ARG A 1 95 ? 6.851 7.433 22.140 1.00 50.72 95 ARG A C 1
ATOM 733 O O . ARG A 1 95 ? 6.910 8.276 23.033 1.00 50.72 95 ARG A O 1
ATOM 740 N N . TRP A 1 96 ? 7.805 6.549 21.938 1.00 51.22 96 TRP A N 1
ATOM 741 C CA . TRP A 1 96 ? 8.967 6.422 22.808 1.00 51.22 96 TRP A CA 1
ATOM 742 C C . TRP A 1 96 ? 10.255 6.916 22.132 1.00 51.22 96 TRP A C 1
ATOM 744 O O . TRP A 1 96 ? 11.347 6.546 22.563 1.00 51.22 96 TRP A O 1
ATOM 754 N N . HIS A 1 97 ? 10.123 7.725 21.075 1.00 46.28 97 HIS A N 1
ATOM 755 C CA . HIS A 1 97 ? 11.215 8.446 20.421 1.00 46.28 97 HIS A CA 1
ATOM 756 C C . HIS A 1 97 ? 11.231 9.909 20.853 1.00 46.28 97 HIS A C 1
ATOM 758 O O . HIS A 1 97 ? 10.176 10.527 20.985 1.00 46.28 97 HIS A O 1
ATOM 764 N N . ALA A 1 98 ? 12.424 10.468 21.029 1.00 47.16 98 ALA A N 1
ATOM 765 C CA . ALA A 1 98 ? 12.615 11.908 21.079 1.00 47.16 98 ALA A CA 1
ATOM 766 C C . ALA A 1 98 ? 12.233 12.551 19.723 1.00 47.16 98 ALA A C 1
ATOM 768 O O . ALA A 1 98 ? 12.267 11.882 18.683 1.00 47.16 98 ALA A O 1
ATOM 769 N N . PRO A 1 99 ? 11.880 13.848 19.687 1.00 53.62 99 PRO A N 1
ATOM 770 C CA . PRO A 1 99 ? 11.657 14.563 18.433 1.00 53.62 99 PRO A CA 1
ATOM 771 C C . PRO A 1 99 ? 12.847 14.407 17.471 1.00 53.62 99 PRO A C 1
ATOM 773 O O . PRO A 1 99 ? 13.997 14.607 17.854 1.00 53.62 99 PRO A O 1
ATOM 776 N N . GLY A 1 100 ? 12.577 14.005 16.225 1.00 56.56 100 GLY A N 1
ATOM 777 C CA . GLY A 1 100 ? 13.608 13.718 15.216 1.00 56.56 100 GLY A CA 1
ATOM 778 C C . GLY A 1 100 ? 14.305 12.357 15.357 1.00 56.56 100 GLY A C 1
ATOM 779 O O . GLY A 1 100 ? 15.051 11.960 14.463 1.00 56.56 100 GLY A O 1
ATOM 780 N N . GLU A 1 101 ? 14.042 11.599 16.424 1.00 55.56 101 GLU A N 1
ATOM 781 C CA . GLU A 1 101 ? 14.655 10.292 16.634 1.00 55.56 101 GLU A CA 1
ATOM 782 C C . GLU A 1 101 ? 14.007 9.219 15.743 1.00 55.56 101 GLU A C 1
ATOM 784 O O . GLU A 1 101 ? 12.786 9.013 15.702 1.00 55.56 101 GLU A O 1
ATOM 789 N N . THR A 1 102 ? 14.872 8.499 15.032 1.00 62.00 102 THR A N 1
ATOM 790 C CA . THR A 1 102 ? 14.527 7.326 14.234 1.00 62.00 102 THR A CA 1
ATOM 791 C C . THR A 1 102 ? 15.188 6.116 14.878 1.00 62.00 102 THR A C 1
ATOM 793 O O . THR A 1 102 ? 16.405 6.087 15.038 1.00 62.00 102 THR A O 1
ATOM 796 N N . ARG A 1 103 ? 14.398 5.101 15.235 1.00 63.72 103 ARG A N 1
ATOM 797 C CA . ARG A 1 103 ? 14.916 3.811 15.717 1.00 63.72 103 ARG A CA 1
ATOM 798 C C . ARG A 1 103 ? 14.453 2.691 14.818 1.00 63.72 103 ARG A C 1
ATOM 800 O O . ARG A 1 103 ? 13.376 2.744 14.223 1.00 63.72 103 ARG A O 1
ATOM 807 N N . THR A 1 104 ? 15.282 1.663 14.782 1.00 64.12 104 THR A N 1
ATOM 808 C CA . THR A 1 104 ? 15.027 0.416 14.079 1.00 64.12 104 THR A CA 1
ATOM 809 C C . THR A 1 104 ? 14.370 -0.589 15.013 1.00 64.12 104 THR A C 1
ATOM 811 O O . THR A 1 104 ? 14.790 -0.749 16.157 1.00 64.12 104 THR A O 1
ATOM 814 N N . TYR A 1 105 ? 13.358 -1.285 14.507 1.00 66.25 105 TYR A N 1
ATOM 815 C CA . TYR A 1 105 ? 12.607 -2.295 15.241 1.00 66.25 105 TYR A CA 1
ATOM 816 C C . TYR A 1 105 ? 12.781 -3.663 14.605 1.00 66.25 105 TYR A C 1
ATOM 818 O O . TYR A 1 105 ? 12.808 -3.798 13.381 1.00 66.25 105 TYR A O 1
ATOM 826 N N . GLY A 1 106 ? 12.837 -4.690 15.452 1.00 62.38 106 GLY A N 1
ATOM 827 C CA . GLY A 1 106 ? 12.651 -6.063 15.002 1.00 62.38 106 GLY A CA 1
ATOM 828 C C . GLY A 1 106 ? 11.212 -6.285 14.533 1.00 62.38 106 GLY A C 1
ATOM 829 O O . GLY A 1 106 ? 10.278 -5.691 15.071 1.00 62.38 106 GLY A O 1
ATOM 830 N N . VAL A 1 107 ? 11.033 -7.178 13.560 1.00 64.38 107 VAL A N 1
ATOM 831 C CA . VAL A 1 107 ? 9.734 -7.525 12.951 1.00 64.38 107 VAL A CA 1
ATOM 832 C C . VAL A 1 107 ? 8.655 -7.814 14.007 1.00 64.38 107 VAL A C 1
ATOM 834 O O . VAL A 1 107 ? 7.554 -7.275 13.936 1.00 64.38 107 VAL A O 1
ATOM 837 N N . GLU A 1 108 ? 8.996 -8.576 15.049 1.00 66.00 108 GLU A N 1
ATOM 838 C CA . GLU A 1 108 ? 8.057 -8.996 16.101 1.00 66.00 108 GLU A CA 1
ATOM 839 C C . GLU A 1 108 ? 7.585 -7.859 17.026 1.00 66.00 108 GLU A C 1
ATOM 841 O O . GLU A 1 108 ? 6.515 -7.957 17.641 1.00 66.00 108 GLU A O 1
ATOM 846 N N . ALA A 1 109 ? 8.347 -6.760 17.108 1.00 64.19 109 ALA A N 1
ATOM 847 C CA . ALA A 1 109 ? 8.024 -5.609 17.955 1.00 64.19 109 ALA A CA 1
ATOM 848 C C . ALA A 1 109 ? 6.807 -4.818 17.445 1.00 64.19 109 ALA A C 1
ATOM 850 O O . ALA A 1 109 ? 6.284 -3.956 18.147 1.00 64.19 109 ALA A O 1
ATOM 851 N N . LEU A 1 110 ? 6.328 -5.127 16.238 1.00 68.56 110 LEU A N 1
ATOM 852 C CA . LEU A 1 110 ? 5.261 -4.402 15.555 1.00 68.56 110 LEU A CA 1
ATOM 853 C C . LEU A 1 110 ? 4.033 -5.254 15.316 1.00 68.56 110 LEU A C 1
ATOM 855 O O . LEU A 1 110 ? 3.389 -5.167 14.273 1.00 68.56 110 LEU A O 1
ATOM 859 N N . THR A 1 111 ? 3.706 -6.058 16.317 1.00 76.50 111 THR A N 1
ATOM 860 C CA . THR A 1 111 ? 2.455 -6.799 16.377 1.00 76.50 111 THR A CA 1
ATOM 861 C C . THR A 1 111 ? 1.474 -6.133 17.330 1.00 76.50 111 THR A C 1
ATOM 863 O O . THR A 1 111 ? 1.862 -5.664 18.399 1.00 76.50 111 THR A O 1
ATOM 866 N N . ALA A 1 112 ? 0.185 -6.145 16.991 1.00 80.31 112 ALA A N 1
ATOM 867 C CA . ALA A 1 112 ? -0.863 -5.739 17.917 1.00 80.31 112 ALA A CA 1
ATOM 868 C C . ALA A 1 112 ? -2.191 -6.456 17.720 1.00 80.31 112 ALA A C 1
ATOM 870 O O . ALA A 1 112 ? -2.468 -7.087 16.701 1.00 80.31 112 ALA A O 1
ATOM 871 N N . LYS A 1 113 ? -3.018 -6.354 18.761 1.00 87.56 113 LYS A N 1
ATOM 872 C CA . LYS A 1 113 ? -4.364 -6.923 18.839 1.00 87.56 113 LYS A CA 1
ATOM 873 C C . LYS A 1 113 ? -5.409 -5.876 18.443 1.00 87.56 113 LYS A C 1
ATOM 875 O O . LYS A 1 113 ? -6.205 -5.466 19.279 1.00 87.56 113 LYS A O 1
ATOM 880 N N . ILE A 1 114 ? -5.346 -5.440 17.184 1.00 89.00 114 ILE A N 1
ATOM 881 C CA . ILE A 1 114 ? -6.099 -4.290 16.634 1.00 89.00 114 ILE A CA 1
ATOM 882 C C . ILE A 1 114 ? -7.137 -4.669 15.563 1.00 89.00 114 ILE A C 1
ATOM 884 O O . ILE A 1 114 ? -7.900 -3.823 15.095 1.00 89.00 114 ILE A O 1
ATOM 888 N N . LEU A 1 115 ? -7.183 -5.942 15.160 1.00 93.06 115 LEU A N 1
ATOM 889 C CA . LEU A 1 115 ? -8.140 -6.479 14.192 1.00 93.06 115 LEU A CA 1
ATOM 890 C C . LEU A 1 115 ? -8.723 -7.796 14.690 1.00 93.06 115 LEU A C 1
ATOM 892 O O . LEU A 1 115 ? -8.008 -8.641 15.229 1.00 93.06 115 LEU A O 1
ATOM 896 N N . CYS A 1 116 ? -10.028 -7.989 14.495 1.00 95.56 116 CYS A N 1
ATOM 897 C CA . CYS A 1 116 ? -10.644 -9.293 14.708 1.00 95.56 116 CYS A CA 1
ATOM 898 C C . CYS A 1 116 ? -10.261 -10.254 13.575 1.00 95.56 116 CYS A C 1
ATOM 900 O O . CYS A 1 116 ? -9.924 -9.816 12.474 1.00 95.56 116 CYS A O 1
ATOM 902 N N . LYS A 1 117 ? -10.327 -11.563 13.837 1.00 95.38 117 LYS A N 1
ATOM 903 C CA . LYS A 1 117 ? -9.971 -12.605 12.864 1.00 95.38 117 LYS A CA 1
ATOM 904 C C . LYS A 1 117 ? -10.702 -12.404 11.535 1.00 95.38 117 LYS A C 1
ATOM 906 O O . LYS A 1 117 ? -10.065 -12.396 10.489 1.00 95.38 117 LYS A O 1
ATOM 911 N N . ARG A 1 118 ? -12.008 -12.142 11.607 1.00 96.06 118 ARG A N 1
ATOM 912 C CA . ARG A 1 118 ? -12.887 -11.919 10.454 1.00 96.06 118 ARG A CA 1
ATOM 913 C C . ARG A 1 118 ? -12.444 -10.746 9.567 1.00 96.06 118 ARG A C 1
ATOM 915 O O . ARG A 1 118 ? -12.297 -10.922 8.363 1.00 96.06 118 ARG A O 1
ATOM 922 N N . HIS A 1 119 ? -12.173 -9.574 10.147 1.00 96.06 119 HIS A N 1
ATOM 923 C CA . HIS A 1 119 ? -11.679 -8.424 9.378 1.00 96.06 119 HIS A CA 1
ATOM 924 C C . HIS A 1 119 ? -10.250 -8.620 8.881 1.00 96.06 119 HIS A C 1
ATOM 926 O O . HIS A 1 119 ? -9.918 -8.181 7.784 1.00 96.06 119 HIS A O 1
ATOM 932 N N . ASN A 1 120 ? -9.396 -9.279 9.666 1.00 94.69 120 ASN A N 1
ATOM 933 C CA . ASN A 1 120 ? -8.033 -9.532 9.229 1.00 94.69 120 ASN A CA 1
ATOM 934 C C . ASN A 1 120 ? -7.986 -10.448 7.999 1.00 94.69 120 ASN A C 1
ATOM 936 O O . ASN A 1 120 ? -7.287 -10.142 7.040 1.00 94.69 120 ASN A O 1
ATOM 940 N N . GLU A 1 121 ? -8.771 -11.527 7.995 1.00 94.31 121 GLU A N 1
ATOM 941 C CA . GLU A 1 121 ? -8.894 -12.430 6.844 1.00 94.31 121 GLU A CA 1
ATOM 942 C C . GLU A 1 121 ? -9.410 -11.694 5.602 1.00 94.31 121 GLU A C 1
ATOM 944 O O . GLU A 1 121 ? -8.880 -11.883 4.509 1.00 94.31 121 GLU A O 1
ATOM 949 N N . ALA A 1 122 ? -10.384 -10.798 5.777 1.00 95.81 122 ALA A N 1
ATOM 950 C CA . ALA A 1 122 ? -10.928 -9.989 4.691 1.00 95.81 122 ALA A CA 1
ATOM 951 C C . ALA A 1 122 ? -9.897 -9.006 4.095 1.00 95.81 122 ALA A C 1
ATOM 953 O O . ALA A 1 122 ? -9.902 -8.742 2.893 1.00 95.81 122 ALA A O 1
ATOM 954 N N . LEU A 1 123 ? -8.976 -8.494 4.920 1.00 95.62 123 LEU A N 1
ATOM 955 C CA . LEU A 1 123 ? -7.919 -7.562 4.509 1.00 95.62 123 LEU A CA 1
ATOM 956 C C . LEU A 1 123 ? -6.606 -8.248 4.085 1.00 95.62 123 LEU A C 1
ATOM 958 O O . LEU A 1 123 ? -5.738 -7.577 3.523 1.00 95.62 123 LEU A O 1
ATOM 962 N N . ALA A 1 124 ? -6.450 -9.557 4.304 1.00 93.62 124 ALA A N 1
ATOM 963 C CA . ALA A 1 124 ? -5.258 -10.330 3.933 1.00 93.62 124 ALA A CA 1
ATOM 964 C C . ALA A 1 124 ? -4.842 -10.222 2.446 1.00 93.62 124 ALA A C 1
ATOM 966 O O . ALA A 1 124 ? -3.640 -10.220 2.155 1.00 93.62 124 ALA A O 1
ATOM 967 N N . PRO A 1 125 ? -5.768 -10.076 1.473 1.00 95.69 125 PRO A N 1
ATOM 968 C CA . PRO A 1 125 ? -5.388 -9.825 0.087 1.00 95.69 125 PRO A CA 1
ATOM 969 C C . PRO A 1 125 ? -4.495 -8.588 -0.072 1.00 95.69 125 PRO A C 1
ATOM 971 O O . PRO A 1 125 ? -3.520 -8.637 -0.821 1.00 95.69 125 PRO A O 1
ATOM 974 N N . LEU A 1 126 ? -4.749 -7.506 0.676 1.00 96.50 126 LEU A N 1
ATOM 975 C CA . LEU A 1 126 ? -3.939 -6.284 0.606 1.00 96.50 126 LEU A CA 1
ATOM 976 C C . LEU A 1 126 ? -2.471 -6.543 0.960 1.00 96.50 126 LEU A C 1
ATOM 978 O O . LEU A 1 126 ? -1.583 -6.004 0.305 1.00 96.50 126 LEU A O 1
ATOM 982 N N . ASP A 1 127 ? -2.212 -7.419 1.932 1.00 94.19 127 ASP A N 1
ATOM 983 C CA . ASP A 1 127 ? -0.854 -7.793 2.341 1.00 94.19 127 ASP A CA 1
ATOM 984 C C . ASP A 1 127 ? -0.093 -8.493 1.206 1.00 94.19 127 ASP A C 1
ATOM 986 O O . ASP A 1 127 ? 1.081 -8.211 0.955 1.00 94.19 127 ASP A O 1
ATOM 990 N N . SER A 1 128 ? -0.780 -9.368 0.466 1.00 94.62 128 SER A N 1
ATOM 991 C CA . SER A 1 128 ? -0.203 -10.075 -0.685 1.00 94.62 128 SER A CA 1
ATOM 992 C C . SER A 1 128 ? 0.122 -9.115 -1.834 1.00 94.62 128 SER A C 1
ATOM 994 O O . SER A 1 128 ? 1.167 -9.224 -2.484 1.00 94.62 128 SER A O 1
ATOM 996 N N . HIS A 1 129 ? -0.752 -8.134 -2.074 1.00 96.75 129 HIS A N 1
ATOM 997 C CA . HIS A 1 129 ? -0.520 -7.087 -3.068 1.00 96.75 129 HIS A CA 1
ATOM 998 C C . HIS A 1 129 ? 0.621 -6.144 -2.671 1.00 96.75 129 HIS A C 1
ATOM 1000 O O . HIS A 1 129 ? 1.448 -5.820 -3.525 1.00 96.75 129 HIS A O 1
ATOM 1006 N N . ALA A 1 130 ? 0.728 -5.769 -1.397 1.00 94.62 130 ALA A N 1
ATOM 1007 C CA . ALA A 1 130 ? 1.831 -4.959 -0.889 1.00 94.62 130 ALA A CA 1
ATOM 1008 C C . ALA A 1 130 ? 3.176 -5.689 -0.965 1.00 94.62 130 ALA A C 1
ATOM 1010 O O . ALA A 1 130 ? 4.169 -5.114 -1.409 1.00 94.62 130 ALA A O 1
ATOM 1011 N N . GLN A 1 131 ? 3.213 -6.984 -0.633 1.00 93.94 131 GLN A N 1
ATOM 1012 C CA . GLN A 1 131 ? 4.414 -7.797 -0.819 1.00 93.94 131 GLN A CA 1
ATOM 1013 C C . GLN A 1 131 ? 4.838 -7.834 -2.292 1.00 93.94 131 GLN A C 1
ATOM 1015 O O . GLN A 1 131 ? 6.023 -7.699 -2.603 1.00 93.94 131 GLN A O 1
ATOM 1020 N N . ARG A 1 132 ? 3.888 -8.011 -3.219 1.00 95.25 132 ARG A N 1
ATOM 1021 C CA . ARG A 1 132 ? 4.194 -7.972 -4.654 1.00 95.25 132 ARG A CA 1
ATOM 1022 C C . ARG A 1 132 ? 4.734 -6.608 -5.077 1.00 95.25 132 ARG A C 1
ATOM 1024 O O . ARG A 1 132 ? 5.686 -6.564 -5.852 1.00 95.25 132 ARG A O 1
ATOM 1031 N N . PHE A 1 133 ? 4.133 -5.529 -4.583 1.00 95.12 133 PHE A N 1
ATOM 1032 C CA . PHE A 1 133 ? 4.593 -4.168 -4.836 1.00 95.12 133 PHE A CA 1
ATOM 1033 C C . PHE A 1 133 ? 6.053 -3.988 -4.400 1.00 95.12 133 PHE A C 1
ATOM 1035 O O . PHE A 1 133 ? 6.889 -3.618 -5.221 1.00 95.12 133 PHE A O 1
ATOM 1042 N N . ALA A 1 134 ? 6.380 -4.354 -3.157 1.00 92.25 134 ALA A N 1
ATOM 1043 C CA . ALA A 1 134 ? 7.741 -4.277 -2.631 1.00 92.25 134 ALA A CA 1
ATOM 1044 C C . ALA A 1 134 ? 8.734 -5.113 -3.462 1.00 92.25 134 ALA A C 1
ATOM 1046 O O . ALA A 1 134 ? 9.785 -4.609 -3.852 1.00 92.25 134 ALA A O 1
ATOM 1047 N N . LYS A 1 135 ? 8.371 -6.355 -3.826 1.00 93.06 135 LYS A N 1
ATOM 1048 C CA . LYS A 1 135 ? 9.193 -7.217 -4.701 1.00 93.06 135 LYS A CA 1
ATOM 1049 C C . LYS A 1 135 ? 9.443 -6.594 -6.071 1.00 93.06 135 LYS A C 1
ATOM 1051 O O . LYS A 1 135 ? 10.569 -6.640 -6.551 1.00 93.06 135 LYS A O 1
ATOM 1056 N N . ALA A 1 136 ? 8.410 -6.040 -6.705 1.00 94.62 136 ALA A N 1
ATOM 1057 C CA . ALA A 1 136 ? 8.530 -5.395 -8.011 1.00 94.62 136 ALA A CA 1
ATOM 1058 C C . ALA A 1 136 ? 9.473 -4.188 -7.953 1.00 94.62 136 ALA A C 1
ATOM 1060 O O . ALA A 1 136 ? 10.337 -4.042 -8.812 1.00 94.62 136 ALA A O 1
ATOM 1061 N N . TRP A 1 137 ? 9.341 -3.362 -6.914 1.00 91.88 137 TRP A N 1
ATOM 1062 C CA . TRP A 1 137 ? 10.184 -2.186 -6.729 1.00 91.88 137 TRP A CA 1
ATOM 1063 C C . TRP A 1 137 ? 11.649 -2.561 -6.490 1.00 91.88 137 TRP A C 1
ATOM 1065 O O . TRP A 1 137 ? 12.539 -2.059 -7.175 1.00 91.88 137 TRP A O 1
ATOM 1075 N N . LEU A 1 138 ? 11.897 -3.514 -5.588 1.00 89.25 138 LEU A N 1
ATOM 1076 C CA . LEU A 1 138 ? 13.237 -4.026 -5.309 1.00 89.25 138 LEU A CA 1
ATOM 1077 C C . LEU A 1 138 ? 13.872 -4.697 -6.536 1.00 89.25 138 LEU A C 1
ATOM 1079 O O . LEU A 1 138 ? 15.050 -4.476 -6.809 1.00 89.25 138 LEU A O 1
ATOM 1083 N N . SER A 1 139 ? 13.105 -5.494 -7.291 1.00 91.75 139 SER A N 1
ATOM 1084 C CA . SER A 1 139 ? 13.580 -6.135 -8.527 1.00 91.75 139 SER A CA 1
ATOM 1085 C C . SER A 1 139 ? 14.018 -5.091 -9.548 1.00 91.75 139 SER A C 1
ATOM 1087 O O . SER A 1 139 ? 15.152 -5.142 -10.017 1.00 91.75 139 SER A O 1
ATOM 1089 N N . ALA A 1 140 ? 13.177 -4.080 -9.794 1.00 92.12 140 ALA A N 1
ATOM 1090 C CA . ALA A 1 140 ? 13.485 -3.004 -10.725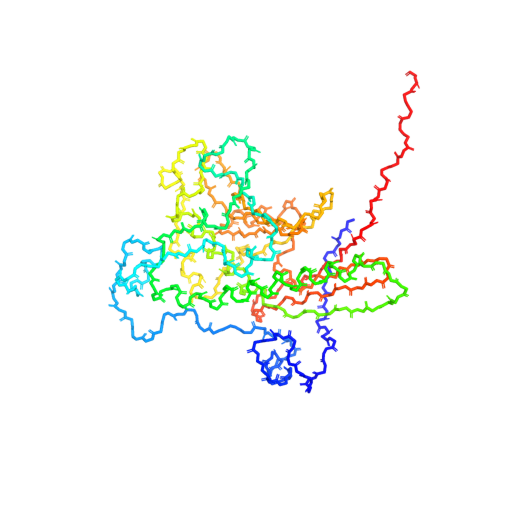 1.00 92.12 140 ALA A CA 1
ATOM 1091 C C . ALA A 1 140 ? 14.744 -2.224 -10.314 1.00 92.12 140 ALA A C 1
ATOM 1093 O O . ALA A 1 140 ? 15.609 -2.001 -11.160 1.00 92.12 140 ALA A O 1
ATOM 1094 N N . ILE A 1 141 ? 14.888 -1.863 -9.030 1.00 88.56 141 ILE A N 1
ATOM 1095 C CA . ILE A 1 141 ? 16.099 -1.204 -8.504 1.00 88.56 141 ILE A CA 1
ATOM 1096 C C . ILE A 1 141 ? 17.329 -2.087 -8.734 1.00 88.56 141 ILE A C 1
ATOM 1098 O O . ILE A 1 141 ? 18.321 -1.633 -9.301 1.00 88.56 141 ILE A O 1
ATOM 1102 N N . ASN A 1 142 ? 17.273 -3.360 -8.340 1.00 88.81 142 ASN A N 1
ATOM 1103 C CA . ASN A 1 142 ? 18.394 -4.285 -8.502 1.00 88.81 142 ASN A CA 1
ATOM 1104 C C . ASN A 1 142 ? 18.762 -4.492 -9.978 1.00 88.81 142 ASN A C 1
ATOM 1106 O O . ASN A 1 142 ? 19.942 -4.581 -10.321 1.00 88.81 142 ASN A O 1
ATOM 1110 N N . HIS A 1 143 ? 17.768 -4.554 -10.866 1.00 90.94 143 HIS A N 1
ATOM 1111 C CA . HIS A 1 143 ? 17.981 -4.733 -12.297 1.00 90.94 143 HIS A CA 1
ATOM 1112 C C . HIS A 1 143 ? 18.705 -3.550 -12.924 1.00 90.94 143 HIS A C 1
ATOM 1114 O O . HIS A 1 143 ? 19.638 -3.771 -13.702 1.00 90.94 143 HIS A O 1
ATOM 1120 N N . VAL A 1 144 ? 18.318 -2.320 -12.581 1.00 89.62 144 VAL A N 1
ATOM 1121 C CA . VAL A 1 144 ? 18.926 -1.115 -13.163 1.00 89.62 144 VAL A CA 1
ATOM 1122 C C . VAL A 1 144 ? 20.259 -0.736 -12.523 1.00 89.62 144 VAL A C 1
ATOM 1124 O O . VAL A 1 144 ? 21.116 -0.189 -13.214 1.00 89.62 144 VAL A O 1
ATOM 1127 N N . SER A 1 145 ? 20.465 -1.084 -11.250 1.00 86.19 145 SER A N 1
ATOM 1128 C CA . SER A 1 145 ? 21.728 -0.866 -10.533 1.00 86.19 145 SER A CA 1
ATOM 1129 C C . SER A 1 145 ? 22.811 -1.887 -10.897 1.00 86.19 145 SER A C 1
ATOM 1131 O O . SER A 1 145 ? 23.991 -1.658 -10.639 1.00 86.19 145 SER A O 1
ATOM 1133 N N . ARG A 1 146 ? 22.449 -3.026 -11.504 1.00 84.38 146 ARG A N 1
ATOM 1134 C CA . ARG A 1 146 ? 23.406 -4.079 -11.868 1.00 84.38 146 ARG A CA 1
ATOM 1135 C C . ARG A 1 146 ? 24.335 -3.626 -13.007 1.00 84.38 146 ARG A C 1
ATOM 1137 O O . ARG A 1 146 ? 23.845 -3.395 -14.119 1.00 84.38 146 ARG A O 1
ATOM 1144 N N . PRO A 1 147 ? 25.672 -3.639 -12.815 1.00 81.50 147 PRO A N 1
ATOM 1145 C CA . PRO A 1 147 ? 26.620 -3.413 -13.900 1.00 81.50 147 PRO A CA 1
ATOM 1146 C C . PRO A 1 147 ? 26.397 -4.427 -15.022 1.00 81.50 147 PRO A C 1
ATOM 1148 O O . PRO A 1 147 ? 26.404 -5.644 -14.813 1.00 81.50 147 PRO A O 1
ATOM 1151 N N . SER A 1 148 ? 26.146 -3.941 -16.234 1.00 78.94 148 SER A N 1
ATOM 1152 C CA . SER A 1 148 ? 25.899 -4.809 -17.379 1.00 78.94 148 SER A CA 1
ATOM 1153 C C . SER A 1 148 ? 26.155 -4.087 -18.687 1.00 78.94 148 SER A C 1
ATOM 1155 O O . SER A 1 148 ? 25.887 -2.898 -18.811 1.00 78.94 148 SER A O 1
ATOM 1157 N N . ARG A 1 149 ? 26.606 -4.837 -19.696 1.00 78.75 149 ARG A N 1
ATOM 1158 C CA . ARG A 1 149 ? 26.709 -4.352 -21.078 1.00 78.75 149 ARG A CA 1
ATOM 1159 C C . ARG A 1 149 ? 25.377 -4.391 -21.837 1.00 78.75 149 ARG A C 1
ATOM 1161 O O . ARG A 1 149 ? 25.304 -3.813 -22.912 1.00 78.75 149 ARG A O 1
ATOM 1168 N N . SER A 1 150 ? 24.360 -5.066 -21.297 1.00 80.00 150 SER A N 1
ATOM 1169 C CA . SER A 1 150 ? 23.072 -5.309 -21.955 1.00 80.00 150 SER A CA 1
ATOM 1170 C C . SER A 1 150 ? 22.041 -4.222 -21.648 1.00 80.00 150 SER A C 1
ATOM 1172 O O . SER A 1 150 ? 21.861 -3.867 -20.484 1.00 80.00 150 SER A O 1
ATOM 1174 N N . GLU A 1 151 ? 21.301 -3.799 -22.675 1.00 84.56 151 GLU A N 1
ATOM 1175 C CA . GLU A 1 151 ? 20.253 -2.768 -22.599 1.00 84.56 151 GLU A CA 1
ATOM 1176 C C . GLU A 1 151 ? 18.854 -3.315 -22.263 1.00 84.56 151 GLU A C 1
ATOM 1178 O O . GLU A 1 151 ? 17.822 -2.842 -22.737 1.00 84.56 151 GLU A O 1
ATOM 1183 N N . ARG A 1 152 ? 18.796 -4.381 -21.460 1.00 87.62 152 ARG A N 1
ATOM 1184 C CA . ARG A 1 152 ? 17.531 -5.063 -21.154 1.00 87.62 152 ARG A CA 1
ATOM 1185 C C . ARG A 1 152 ? 16.595 -4.192 -20.321 1.00 87.62 152 ARG A C 1
ATOM 1187 O O . ARG A 1 152 ? 17.008 -3.558 -19.345 1.00 87.62 152 ARG A O 1
ATOM 1194 N N . SER A 1 153 ? 15.314 -4.277 -20.661 1.00 91.31 153 SER A N 1
ATOM 1195 C CA . SER A 1 153 ? 14.224 -3.731 -19.860 1.00 91.31 153 SER A CA 1
ATOM 1196 C C . SER A 1 153 ? 13.551 -4.827 -19.037 1.00 91.31 153 SER A C 1
ATOM 1198 O O . SER A 1 153 ? 13.377 -5.948 -19.518 1.00 91.31 153 SER A O 1
ATOM 1200 N N . GLU A 1 154 ? 13.193 -4.502 -17.800 1.00 93.75 154 GLU A N 1
ATOM 1201 C CA . GLU A 1 154 ? 12.333 -5.313 -16.939 1.00 93.75 154 GLU A CA 1
ATOM 1202 C C . GLU A 1 154 ? 11.014 -4.576 -16.716 1.00 93.75 154 GLU A C 1
ATOM 1204 O O . GLU A 1 154 ? 10.984 -3.346 -16.646 1.00 93.75 154 GLU A O 1
ATOM 1209 N N . TYR A 1 155 ? 9.918 -5.325 -16.617 1.00 94.62 155 TYR A N 1
ATOM 1210 C CA . TYR A 1 155 ? 8.579 -4.763 -16.541 1.00 94.62 155 TYR A CA 1
ATOM 1211 C C . TYR A 1 155 ? 7.774 -5.445 -15.439 1.00 94.62 155 TYR A C 1
ATOM 1213 O O . TYR A 1 155 ? 7.687 -6.675 -15.392 1.00 94.62 155 TYR A O 1
ATOM 1221 N N . HIS A 1 156 ? 7.103 -4.650 -14.611 1.00 95.81 156 HIS A N 1
ATOM 1222 C CA . HIS A 1 156 ? 6.269 -5.134 -13.515 1.00 95.81 156 HIS A CA 1
ATOM 1223 C C . HIS A 1 156 ? 4.858 -4.560 -13.583 1.00 95.81 156 HIS A C 1
ATOM 1225 O O . HIS A 1 156 ? 4.679 -3.371 -13.824 1.00 95.81 156 HIS A O 1
ATOM 1231 N N . LEU A 1 157 ? 3.855 -5.399 -13.312 1.00 95.69 157 LEU A N 1
ATOM 1232 C CA . LEU A 1 157 ? 2.460 -4.981 -13.179 1.00 95.69 157 LEU A CA 1
ATOM 1233 C C . LEU A 1 157 ? 1.990 -5.177 -11.732 1.00 95.69 157 LEU A C 1
ATOM 1235 O O . LEU A 1 157 ? 2.005 -6.301 -11.212 1.00 95.69 157 LEU A O 1
ATOM 1239 N N . VAL A 1 158 ? 1.554 -4.088 -11.096 1.00 96.19 158 VAL A N 1
ATOM 1240 C CA . VAL A 1 158 ? 1.093 -4.051 -9.699 1.00 96.19 158 VAL A CA 1
ATOM 1241 C C . VAL A 1 158 ? -0.193 -3.227 -9.556 1.00 96.19 158 VAL A C 1
ATOM 1243 O O . VAL A 1 158 ? -0.538 -2.426 -10.424 1.00 96.19 158 VAL A O 1
ATOM 1246 N N . SER A 1 159 ? -0.929 -3.434 -8.461 1.00 96.00 159 SER A N 1
ATOM 1247 C CA . SER A 1 159 ? -2.147 -2.668 -8.161 1.00 96.00 159 SER A CA 1
ATOM 1248 C C . SER A 1 159 ? -1.798 -1.448 -7.312 1.00 96.00 159 SER A C 1
ATOM 1250 O O . SER A 1 159 ? -1.416 -1.607 -6.153 1.00 96.00 159 SER A O 1
ATOM 1252 N N . GLY A 1 160 ? -1.931 -0.245 -7.879 1.00 94.75 160 GLY A N 1
ATOM 1253 C CA . GLY A 1 160 ? -1.757 1.004 -7.132 1.00 94.75 160 GLY A CA 1
ATOM 1254 C C . GLY A 1 160 ? -2.857 1.189 -6.085 1.00 94.75 160 GLY A C 1
ATOM 1255 O O . GLY A 1 160 ? -2.580 1.572 -4.953 1.00 94.75 160 GLY A O 1
ATOM 1256 N N . GLU A 1 161 ? -4.090 0.797 -6.419 1.00 95.25 161 GLU A N 1
ATOM 1257 C CA . GLU A 1 161 ? -5.218 0.837 -5.483 1.00 95.25 161 GLU A CA 1
ATOM 1258 C C . GLU A 1 161 ? -5.013 -0.084 -4.277 1.00 95.25 161 GLU A C 1
ATOM 1260 O O . GLU A 1 161 ? -5.243 0.332 -3.142 1.00 95.25 161 GLU A O 1
ATOM 1265 N N . ALA A 1 162 ? -4.571 -1.327 -4.497 1.00 96.44 162 ALA A N 1
ATOM 1266 C CA . ALA A 1 162 ? -4.321 -2.238 -3.384 1.00 96.44 162 ALA A CA 1
ATOM 1267 C C . ALA A 1 162 ? -3.199 -1.710 -2.479 1.00 96.44 162 ALA A C 1
ATOM 1269 O O . ALA A 1 162 ? -3.285 -1.849 -1.263 1.00 96.44 162 ALA A O 1
ATOM 1270 N N . PHE A 1 163 ? -2.175 -1.074 -3.058 1.00 95.81 163 PHE A N 1
ATOM 1271 C CA . PHE A 1 163 ? -1.095 -0.457 -2.293 1.00 95.81 163 PHE A CA 1
ATOM 1272 C C . PHE A 1 163 ? -1.571 0.763 -1.483 1.00 95.81 163 PHE A C 1
ATOM 1274 O O . PHE A 1 163 ? -1.247 0.864 -0.302 1.00 95.81 163 PHE A O 1
ATOM 1281 N N . GLU A 1 164 ? -2.411 1.635 -2.055 1.00 95.69 164 GLU A N 1
ATOM 1282 C CA . GLU A 1 164 ? -3.039 2.753 -1.330 1.00 95.69 164 GLU A CA 1
ATOM 1283 C C . GLU A 1 164 ? -3.896 2.253 -0.154 1.00 95.69 164 GLU A C 1
ATOM 1285 O O . GLU A 1 164 ? -3.751 2.728 0.973 1.00 95.69 164 GLU A O 1
ATOM 1290 N N . ARG A 1 165 ? -4.748 1.245 -0.385 1.00 96.25 165 ARG A N 1
ATOM 1291 C CA . ARG A 1 165 ? -5.581 0.642 0.671 1.00 96.25 165 ARG A CA 1
ATOM 1292 C C . ARG A 1 165 ? -4.753 -0.076 1.725 1.00 96.25 165 ARG A C 1
ATOM 1294 O O . ARG A 1 165 ? -5.106 -0.062 2.901 1.00 96.25 165 ARG A O 1
ATOM 1301 N N . TRP A 1 166 ? -3.651 -0.695 1.323 1.00 96.06 166 TRP A N 1
ATOM 1302 C CA . TRP A 1 166 ? -2.722 -1.302 2.259 1.00 96.06 166 TRP A CA 1
ATOM 1303 C C . TRP A 1 166 ? -2.051 -0.246 3.146 1.00 96.06 166 TRP A C 1
ATOM 1305 O O . TRP A 1 166 ? -2.037 -0.416 4.361 1.00 96.06 166 TRP A O 1
ATOM 1315 N N . LEU A 1 167 ? -1.592 0.882 2.593 1.00 94.25 167 LEU A N 1
ATOM 1316 C CA . LEU A 1 167 ? -1.083 1.995 3.405 1.00 94.25 167 LEU A CA 1
ATOM 1317 C C . LEU A 1 167 ? -2.157 2.552 4.348 1.00 94.25 167 LEU A C 1
ATOM 1319 O O . LEU A 1 167 ? -1.849 2.875 5.492 1.00 94.25 167 LEU A O 1
ATOM 1323 N N . LEU A 1 168 ? -3.419 2.608 3.913 1.00 94.81 168 LEU A N 1
ATOM 1324 C CA . LEU A 1 168 ? -4.539 2.995 4.774 1.00 94.81 168 LEU A CA 1
ATOM 1325 C C . LEU A 1 168 ? -4.769 1.997 5.918 1.00 94.81 168 LEU A C 1
ATOM 1327 O O . LEU A 1 168 ? -4.986 2.411 7.056 1.00 94.81 168 LEU A O 1
ATOM 1331 N N . LYS A 1 169 ? -4.661 0.690 5.649 1.00 94.00 169 LYS A N 1
ATOM 1332 C CA . LYS A 1 169 ? -4.675 -0.358 6.683 1.00 94.00 169 LYS A CA 1
ATOM 1333 C C . LYS A 1 169 ? -3.531 -0.159 7.682 1.00 94.00 169 LYS A C 1
ATOM 1335 O O . LYS A 1 169 ? -3.779 -0.210 8.885 1.00 94.00 169 LYS A O 1
ATOM 1340 N N . VAL A 1 170 ? -2.307 0.083 7.202 1.00 91.00 170 VAL A N 1
ATOM 1341 C CA . VAL A 1 170 ? -1.136 0.355 8.055 1.00 91.00 170 VAL A CA 1
ATOM 1342 C C . VAL A 1 170 ? -1.402 1.580 8.931 1.00 91.00 170 VAL A C 1
ATOM 1344 O O . VAL A 1 170 ? -1.227 1.511 10.144 1.00 91.00 170 VAL A O 1
ATOM 1347 N N . PHE A 1 171 ? -1.888 2.674 8.341 1.00 88.75 171 PHE A N 1
ATOM 1348 C CA . PHE A 1 171 ? -2.202 3.916 9.046 1.00 88.75 171 PHE A CA 1
ATOM 1349 C C . PHE A 1 171 ? -3.220 3.710 10.174 1.00 88.75 171 PHE A C 1
ATOM 1351 O O . PHE A 1 171 ? -2.939 4.036 11.327 1.00 88.75 171 PHE A O 1
ATOM 1358 N N . LEU A 1 172 ? -4.367 3.097 9.867 1.00 89.69 172 LEU A N 1
ATOM 1359 C CA . LEU A 1 172 ? -5.397 2.776 10.859 1.00 89.69 172 LEU A CA 1
ATOM 1360 C C . LEU A 1 172 ? -4.865 1.844 11.952 1.00 89.69 172 LEU A C 1
ATOM 1362 O O . LEU A 1 172 ? -5.210 1.999 13.122 1.00 89.69 172 LEU A O 1
ATOM 1366 N N . GLY A 1 173 ? -3.991 0.904 11.587 1.00 87.31 173 GLY A N 1
ATOM 1367 C CA . GLY A 1 173 ? -3.338 0.028 12.544 1.00 87.31 173 GLY A CA 1
ATOM 1368 C C . GLY A 1 173 ? -2.406 0.774 13.498 1.00 87.31 173 GLY A C 1
ATOM 1369 O O . GLY A 1 173 ? -2.481 0.552 14.704 1.00 87.31 173 GLY A O 1
ATOM 1370 N N . LEU A 1 174 ? -1.568 1.681 12.991 1.00 81.00 174 LEU A N 1
ATOM 1371 C CA . LEU A 1 174 ? -0.657 2.493 13.808 1.00 81.00 174 LEU A CA 1
ATOM 1372 C C . LEU A 1 174 ? -1.412 3.388 14.802 1.00 81.00 174 LEU A C 1
ATOM 1374 O O . LEU A 1 174 ? -0.966 3.534 15.944 1.00 81.00 174 LEU A O 1
ATOM 1378 N N . LEU A 1 175 ? -2.558 3.940 14.384 1.00 80.62 175 LEU A N 1
ATOM 1379 C CA . LEU A 1 175 ? -3.460 4.707 15.246 1.00 80.62 175 LEU A CA 1
ATOM 1380 C C . LEU A 1 175 ? -4.076 3.821 16.333 1.00 80.62 175 LEU A C 1
ATOM 1382 O O . LEU A 1 175 ? -3.923 4.095 17.519 1.00 80.62 175 LEU A O 1
ATOM 1386 N N . ALA A 1 176 ? -4.700 2.705 15.946 1.00 81.94 176 ALA A N 1
ATOM 1387 C CA . ALA A 1 176 ? -5.345 1.786 16.885 1.00 81.94 176 ALA A CA 1
ATOM 1388 C C . ALA A 1 176 ? -4.358 1.126 17.865 1.00 81.94 176 ALA A C 1
ATOM 1390 O O . ALA A 1 176 ? -4.728 0.764 18.981 1.00 81.94 176 ALA A O 1
ATOM 1391 N N . GLY A 1 177 ? -3.102 0.960 17.450 1.00 75.25 177 GLY A N 1
ATOM 1392 C CA . GLY A 1 177 ? -2.017 0.435 18.271 1.00 75.25 177 GLY A CA 1
ATOM 1393 C C . GLY A 1 177 ? -1.404 1.441 19.244 1.00 75.25 177 GLY A C 1
ATOM 1394 O O . GLY A 1 177 ? -0.527 1.053 20.014 1.00 75.25 177 GLY A O 1
ATOM 1395 N N . ASN A 1 178 ? -1.825 2.714 19.214 1.00 68.38 178 ASN A N 1
ATOM 1396 C CA . ASN A 1 178 ? -1.217 3.818 19.969 1.00 68.38 178 ASN A CA 1
ATOM 1397 C C . ASN A 1 178 ? 0.306 3.942 19.749 1.00 68.38 178 ASN A C 1
ATOM 1399 O O . ASN A 1 178 ? 1.050 4.285 20.671 1.00 68.38 178 ASN A O 1
ATOM 1403 N N . ILE A 1 179 ? 0.786 3.620 18.542 1.00 62.84 179 ILE A N 1
ATOM 1404 C CA . ILE A 1 179 ? 2.215 3.707 18.201 1.00 62.84 179 ILE A CA 1
ATOM 1405 C C . ILE A 1 179 ? 2.593 5.117 17.761 1.00 62.84 179 ILE A C 1
ATOM 1407 O O . ILE A 1 179 ? 3.670 5.612 18.098 1.00 62.84 179 ILE A O 1
ATOM 1411 N N . ALA A 1 180 ? 1.705 5.770 17.022 1.00 52.72 180 ALA A N 1
ATOM 1412 C CA . ALA A 1 180 ? 1.881 7.153 16.625 1.00 52.72 180 ALA A CA 1
ATOM 1413 C C . ALA A 1 180 ? 1.717 8.066 17.871 1.00 52.72 180 ALA A C 1
ATOM 1415 O O . ALA A 1 180 ? 0.789 7.863 18.658 1.00 52.72 180 ALA A O 1
ATOM 1416 N N . SER A 1 181 ? 2.600 9.058 18.062 1.00 48.25 181 SER A N 1
ATOM 1417 C CA . SER A 1 181 ? 2.453 10.109 19.095 1.00 48.25 181 SER A CA 1
ATOM 1418 C C . SER A 1 181 ? 3.077 11.448 18.685 1.00 48.25 181 SER A C 1
ATOM 1420 O O . SER A 1 181 ? 4.021 11.445 17.894 1.00 48.25 181 SER A O 1
ATOM 1422 N N . SER A 1 182 ? 2.674 12.532 19.352 1.00 43.03 182 SER A N 1
ATOM 1423 C CA . SER A 1 182 ? 3.462 13.762 19.513 1.00 43.03 182 SER A CA 1
ATOM 1424 C C . SER A 1 182 ? 3.765 13.916 21.003 1.00 43.03 182 SER A C 1
ATOM 1426 O O . SER A 1 182 ? 2.872 13.732 21.834 1.00 43.03 182 SER A O 1
ATOM 1428 N N . ASP A 1 183 ? 5.023 14.190 21.348 1.00 48.44 183 ASP A N 1
ATOM 1429 C CA . ASP A 1 183 ? 5.478 14.511 22.710 1.00 48.44 183 ASP A CA 1
ATOM 1430 C C . ASP A 1 183 ? 5.023 13.524 23.798 1.00 48.44 183 ASP A C 1
ATOM 1432 O O . ASP A 1 183 ? 4.406 13.900 24.797 1.00 48.44 183 ASP A O 1
ATOM 1436 N N . HIS A 1 184 ? 5.289 12.229 23.591 1.00 45.88 184 HIS A N 1
ATOM 1437 C CA . HIS A 1 184 ? 5.055 11.148 24.565 1.00 45.88 184 HIS A CA 1
ATOM 1438 C C . HIS A 1 184 ? 3.604 10.981 25.067 1.00 45.88 184 HIS A C 1
ATOM 1440 O O . HIS A 1 184 ? 3.343 10.125 25.919 1.00 45.88 184 HIS A O 1
ATOM 1446 N N . THR A 1 185 ? 2.645 11.730 24.511 1.00 44.56 185 THR A N 1
ATOM 1447 C CA . THR A 1 185 ? 1.219 11.638 24.844 1.00 44.56 185 THR A CA 1
ATOM 1448 C C . THR A 1 185 ? 0.520 10.717 23.832 1.00 44.56 185 THR A C 1
ATOM 1450 O O . THR A 1 185 ? 0.798 10.832 22.633 1.00 44.56 185 THR A O 1
ATOM 1453 N N . PRO A 1 186 ? -0.366 9.789 24.251 1.00 49.50 186 PRO A N 1
ATOM 1454 C CA . PRO A 1 186 ? -1.155 8.993 23.315 1.00 49.50 186 PRO A CA 1
ATOM 1455 C C . PRO A 1 186 ? -1.972 9.895 22.391 1.00 49.50 186 PRO A C 1
ATOM 1457 O O . PRO A 1 186 ? -2.634 10.828 22.841 1.00 49.50 186 PRO A O 1
ATOM 1460 N N . TYR A 1 187 ? -1.948 9.605 21.093 1.00 54.34 187 TYR A N 1
ATOM 1461 C CA . TYR A 1 187 ? -2.648 10.432 20.118 1.00 54.34 187 TYR A CA 1
ATOM 1462 C C . TYR A 1 187 ? -4.172 10.413 20.253 1.00 54.34 187 TYR A C 1
ATOM 1464 O O . TYR A 1 187 ? -4.805 11.398 19.893 1.00 54.34 187 TYR A O 1
ATOM 1472 N N . ASN A 1 188 ? -4.766 9.362 20.820 1.00 51.25 188 ASN A N 1
ATOM 1473 C CA . ASN A 1 188 ? -6.222 9.285 20.987 1.00 51.25 188 ASN A CA 1
ATOM 1474 C C . ASN A 1 188 ? -6.805 10.389 21.887 1.00 51.25 188 ASN A C 1
ATOM 1476 O O . ASN A 1 188 ? -8.000 10.644 21.795 1.00 51.25 188 ASN A O 1
ATOM 1480 N N . ASP A 1 189 ? -5.978 11.063 22.695 1.00 52.91 189 ASP A N 1
ATOM 1481 C CA . ASP A 1 189 ? -6.428 12.144 23.580 1.00 52.91 189 ASP A CA 1
ATOM 1482 C C . ASP A 1 189 ? -6.212 13.549 22.980 1.00 52.91 189 ASP A C 1
ATOM 1484 O O . ASP A 1 189 ? -6.688 14.534 23.539 1.00 52.91 189 ASP A O 1
ATOM 1488 N N . LYS A 1 190 ? -5.485 13.667 21.856 1.00 55.34 190 LYS A N 1
ATOM 1489 C CA . LYS A 1 190 ? -5.103 14.960 21.247 1.00 55.34 190 LYS A CA 1
ATOM 1490 C C . LYS A 1 190 ? -5.374 15.071 19.745 1.00 55.34 190 LYS A C 1
ATOM 1492 O O . LYS A 1 190 ? -5.428 16.184 19.237 1.00 55.34 190 LYS A O 1
ATOM 1497 N N . ILE A 1 191 ? -5.531 13.962 19.022 1.00 63.59 191 ILE A N 1
ATOM 1498 C CA . ILE A 1 191 ? -5.800 13.991 17.582 1.00 63.59 191 ILE A CA 1
ATOM 1499 C C . ILE A 1 191 ? -7.288 14.174 17.329 1.00 63.59 191 ILE A C 1
ATOM 1501 O O . ILE A 1 191 ? -8.112 13.346 17.716 1.00 63.59 191 ILE A O 1
ATOM 1505 N N . ASN A 1 192 ? -7.605 15.200 16.550 1.00 66.88 192 ASN A N 1
ATOM 1506 C CA . ASN A 1 192 ? -8.911 15.343 15.934 1.00 66.88 192 ASN A CA 1
ATOM 1507 C C . ASN A 1 192 ? -8.952 14.561 14.607 1.00 66.88 192 ASN A C 1
ATOM 1509 O O . ASN A 1 192 ? -8.657 15.101 13.543 1.00 66.88 192 ASN A O 1
ATOM 1513 N N . LEU A 1 193 ? -9.260 13.260 14.664 1.00 75.38 193 LEU A N 1
ATOM 1514 C CA . LEU A 1 193 ? -9.414 12.423 13.470 1.00 75.38 193 LEU A CA 1
ATOM 1515 C C . LEU A 1 193 ? -10.600 11.474 13.616 1.00 75.38 193 LEU A C 1
ATOM 1517 O O . LEU A 1 193 ? -10.574 10.527 14.402 1.00 75.38 193 LEU A O 1
ATOM 1521 N N . ASN A 1 194 ? -11.613 11.672 12.775 1.00 81.94 194 ASN A N 1
ATOM 1522 C CA . ASN A 1 194 ? -12.674 10.691 12.615 1.00 81.94 194 ASN A CA 1
ATOM 1523 C C . ASN A 1 194 ? -12.193 9.542 11.711 1.00 81.94 194 ASN A C 1
ATOM 1525 O O . ASN A 1 194 ? -12.017 9.714 10.504 1.00 81.94 194 ASN A O 1
ATOM 1529 N N . ILE A 1 195 ? -11.996 8.359 12.296 1.00 88.00 195 ILE A N 1
ATOM 1530 C CA . ILE A 1 195 ? -11.530 7.173 11.565 1.00 88.00 195 ILE A CA 1
ATOM 1531 C C . ILE A 1 195 ? -12.645 6.446 10.802 1.00 88.00 195 ILE A C 1
ATOM 1533 O O . ILE A 1 195 ? -12.342 5.636 9.929 1.00 88.00 195 ILE A O 1
ATOM 1537 N N . GLU A 1 196 ? -13.925 6.697 11.089 1.00 91.00 196 GLU A N 1
ATOM 1538 C CA . GLU A 1 196 ? -15.025 5.935 10.482 1.00 91.00 196 GLU A CA 1
ATOM 1539 C C . GLU A 1 196 ? -15.110 6.100 8.955 1.00 91.00 196 GLU A C 1
ATOM 1541 O O . GLU A 1 196 ? -15.196 5.078 8.266 1.00 91.00 196 GLU A O 1
ATOM 1546 N N . PRO A 1 197 ? -14.985 7.316 8.378 1.00 92.62 197 PRO A N 1
ATOM 1547 C CA . PRO A 1 197 ? -14.918 7.483 6.927 1.00 92.62 197 PRO A CA 1
ATOM 1548 C C . PRO A 1 197 ? -13.711 6.775 6.302 1.00 92.62 197 PRO A C 1
ATOM 1550 O O . PRO A 1 197 ? -13.790 6.293 5.173 1.00 92.62 197 PRO A O 1
ATOM 1553 N N . LEU A 1 198 ? -12.595 6.678 7.032 1.00 94.06 198 LEU A N 1
ATOM 1554 C CA . LEU A 1 198 ? -11.391 5.982 6.577 1.00 94.06 198 LEU A CA 1
ATOM 1555 C C . LEU A 1 198 ? -11.588 4.463 6.577 1.00 94.06 198 LEU A C 1
ATOM 1557 O O . LEU A 1 198 ? -11.192 3.792 5.624 1.00 94.06 198 LEU A O 1
ATOM 1561 N N . VAL A 1 199 ? -12.255 3.920 7.597 1.00 95.50 199 VAL A N 1
ATOM 1562 C CA . VAL A 1 199 ? -12.674 2.512 7.630 1.00 95.50 199 VAL A CA 1
ATOM 1563 C C . VAL A 1 199 ? -13.648 2.229 6.482 1.00 95.50 199 VAL A C 1
ATOM 1565 O O . VAL A 1 199 ? -13.444 1.277 5.729 1.00 95.50 199 VAL A O 1
ATOM 1568 N N . ALA A 1 200 ? -14.652 3.081 6.268 1.00 95.25 200 ALA A N 1
ATOM 1569 C CA . ALA A 1 200 ? -15.581 2.940 5.149 1.00 95.25 200 ALA A CA 1
ATOM 1570 C C . ALA A 1 200 ? -14.858 2.986 3.789 1.00 95.25 200 ALA A C 1
ATOM 1572 O O . ALA A 1 200 ? -15.144 2.175 2.907 1.00 95.25 200 ALA A O 1
ATOM 1573 N N . ALA A 1 201 ? -13.873 3.874 3.623 1.00 94.75 201 ALA A N 1
ATOM 1574 C CA . ALA A 1 201 ? -13.046 3.938 2.422 1.00 94.75 201 ALA A CA 1
ATOM 1575 C C . ALA A 1 201 ? -12.208 2.663 2.223 1.00 94.75 201 ALA A C 1
ATOM 1577 O O . ALA A 1 201 ? -12.138 2.157 1.100 1.00 94.75 201 ALA A O 1
ATOM 1578 N N . LEU A 1 202 ? -11.624 2.111 3.296 1.00 96.25 202 LEU A N 1
ATOM 1579 C CA . LEU A 1 202 ? -10.822 0.884 3.258 1.00 96.25 202 LEU A CA 1
ATOM 1580 C C . LEU A 1 202 ? -11.619 -0.301 2.695 1.00 96.25 202 LEU A C 1
ATOM 1582 O O . LEU A 1 202 ? -11.116 -1.001 1.816 1.00 96.25 202 LEU A O 1
ATOM 1586 N N . PHE A 1 203 ? -12.860 -0.488 3.151 1.00 95.50 203 PHE A N 1
ATOM 1587 C CA . PHE A 1 203 ? -13.738 -1.591 2.735 1.00 95.50 203 PHE A CA 1
ATOM 1588 C C . PHE A 1 203 ? -14.588 -1.282 1.487 1.00 95.50 203 PHE A C 1
ATOM 1590 O O . PHE A 1 203 ? -15.077 -2.199 0.826 1.00 95.50 203 PHE A O 1
ATOM 1597 N N . GLY A 1 204 ? -14.766 0.000 1.158 1.00 92.88 204 GLY A N 1
ATOM 1598 C CA . GLY A 1 204 ? -15.632 0.495 0.088 1.00 92.88 204 GLY A CA 1
ATOM 1599 C C . GLY A 1 204 ? -14.877 0.874 -1.187 1.00 92.88 204 GLY A C 1
ATOM 1600 O O . GLY A 1 204 ? -14.102 0.089 -1.729 1.00 92.88 204 GLY A O 1
ATOM 1601 N N . GLN A 1 205 ? -15.104 2.090 -1.689 1.00 89.31 205 GLN A N 1
ATOM 1602 C CA . GLN A 1 205 ? -14.578 2.573 -2.980 1.00 89.31 205 GLN A CA 1
ATOM 1603 C C . GLN A 1 205 ? -13.168 3.192 -2.905 1.00 89.31 205 GLN A C 1
ATOM 1605 O O . GLN A 1 205 ? -12.687 3.730 -3.900 1.00 89.31 205 GLN A O 1
ATOM 1610 N N . GLY A 1 206 ? -12.498 3.127 -1.750 1.00 92.06 206 GLY A N 1
ATOM 1611 C CA . GLY A 1 206 ? -11.216 3.798 -1.538 1.00 92.06 206 GLY A CA 1
ATOM 1612 C C . GLY A 1 206 ? -11.369 5.300 -1.289 1.00 92.06 206 GLY A C 1
ATOM 1613 O O . GLY A 1 206 ? -12.479 5.844 -1.243 1.00 92.06 206 GLY A O 1
ATOM 1614 N N . LEU A 1 207 ? -10.236 5.978 -1.104 1.00 91.62 207 LEU A N 1
ATOM 1615 C CA . LEU A 1 207 ? -10.201 7.417 -0.842 1.00 91.62 207 LEU A CA 1
ATOM 1616 C C . LEU A 1 207 ? -10.610 8.204 -2.098 1.00 91.62 207 LEU A C 1
ATOM 1618 O O . LEU A 1 207 ? -10.232 7.860 -3.218 1.00 91.62 207 LEU A O 1
ATOM 1622 N N . GLN A 1 208 ? -11.403 9.257 -1.921 1.00 89.25 208 GLN A N 1
ATOM 1623 C CA . GLN A 1 208 ? -11.815 10.136 -3.020 1.00 89.25 208 GLN A CA 1
ATOM 1624 C C . GLN A 1 208 ? -10.881 11.342 -3.101 1.00 89.25 208 GLN A C 1
ATOM 1626 O O . GLN A 1 208 ? -10.488 11.873 -2.063 1.00 89.25 208 GLN A O 1
ATOM 1631 N N . ALA A 1 209 ? -10.546 11.776 -4.319 1.00 85.25 209 ALA A N 1
ATOM 1632 C CA . ALA A 1 209 ? -9.670 12.927 -4.526 1.00 85.25 209 ALA A CA 1
ATOM 1633 C C . ALA A 1 209 ? -10.208 14.173 -3.783 1.00 85.25 209 ALA A C 1
ATOM 1635 O O . ALA A 1 209 ? -11.424 14.360 -3.745 1.00 85.25 209 ALA A O 1
ATOM 1636 N N . PRO A 1 210 ? -9.332 15.004 -3.188 1.00 84.00 210 PRO A N 1
ATOM 1637 C CA . PRO A 1 210 ? -7.868 14.949 -3.264 1.00 84.00 210 PRO A CA 1
ATOM 1638 C C . PRO A 1 210 ? -7.207 13.967 -2.271 1.00 84.00 210 PRO A C 1
ATOM 1640 O O . PRO A 1 210 ? -5.981 13.892 -2.219 1.00 84.00 210 PRO A O 1
ATOM 1643 N N . LYS A 1 211 ? -7.975 13.186 -1.501 1.00 88.81 211 LYS A N 1
ATOM 1644 C CA . LYS A 1 211 ? -7.438 12.147 -0.604 1.00 88.81 211 LYS A CA 1
ATOM 1645 C C . LYS A 1 211 ? -6.932 10.951 -1.416 1.00 88.81 211 LYS A C 1
ATOM 1647 O O . LYS A 1 211 ? -7.521 10.581 -2.435 1.00 88.81 211 LYS A O 1
ATOM 1652 N N . GLY A 1 212 ? -5.855 10.325 -0.952 1.00 91.25 212 GLY A N 1
ATOM 1653 C CA . GLY A 1 212 ? -5.251 9.165 -1.607 1.00 91.25 212 GLY A CA 1
ATOM 1654 C C . GLY A 1 212 ? -3.728 9.176 -1.582 1.00 91.25 212 GLY A C 1
ATOM 1655 O O . GLY A 1 212 ? -3.103 9.868 -0.779 1.00 91.25 212 GLY A O 1
ATOM 1656 N N . LEU A 1 213 ? -3.136 8.365 -2.455 1.00 91.50 213 LEU A N 1
ATOM 1657 C CA . LEU A 1 213 ? -1.697 8.156 -2.528 1.00 91.50 213 LEU A CA 1
ATOM 1658 C C . LEU A 1 213 ? -1.008 9.192 -3.415 1.00 91.50 213 LEU A C 1
ATOM 1660 O O . LEU A 1 213 ? -1.361 9.369 -4.581 1.00 91.50 213 LEU A O 1
ATOM 1664 N N . TYR A 1 214 ? 0.053 9.786 -2.889 1.00 88.75 214 TYR A N 1
ATOM 1665 C CA . TYR A 1 214 ? 0.961 10.666 -3.608 1.00 88.75 214 TYR A CA 1
ATOM 1666 C C . TYR A 1 214 ? 2.372 10.095 -3.591 1.00 88.75 214 TYR A C 1
ATOM 1668 O O . TYR A 1 214 ? 2.816 9.514 -2.600 1.00 88.75 214 TYR A O 1
ATOM 1676 N N . PHE A 1 215 ? 3.087 10.296 -4.690 1.00 87.00 215 PHE A N 1
ATOM 1677 C CA . PHE A 1 215 ? 4.491 9.940 -4.822 1.00 87.00 215 PHE A CA 1
ATOM 1678 C C . PHE A 1 215 ? 5.358 11.199 -4.851 1.00 87.00 215 PHE A C 1
ATOM 1680 O O . PHE A 1 215 ? 5.081 12.133 -5.610 1.00 87.00 215 PHE A O 1
ATOM 1687 N N . ALA A 1 216 ? 6.412 11.204 -4.037 1.00 79.50 216 ALA A N 1
ATOM 1688 C CA . ALA A 1 216 ? 7.422 12.249 -3.993 1.00 79.50 216 ALA A CA 1
ATOM 1689 C C . ALA A 1 216 ? 8.795 11.646 -4.354 1.00 79.50 216 ALA A C 1
ATOM 1691 O O . ALA A 1 216 ? 9.342 10.854 -3.579 1.00 79.50 216 ALA A O 1
ATOM 1692 N N . PRO A 1 217 ? 9.361 11.993 -5.524 1.00 68.81 217 PRO A N 1
ATOM 1693 C CA . PRO A 1 217 ? 10.705 11.573 -5.890 1.00 68.81 217 PRO A CA 1
ATOM 1694 C C . PRO A 1 217 ? 11.719 12.386 -5.077 1.00 68.81 217 PRO A C 1
ATOM 1696 O O . PRO A 1 217 ? 12.071 13.496 -5.464 1.00 68.81 217 PRO A O 1
ATOM 1699 N N . HIS A 1 218 ? 12.189 11.863 -3.947 1.00 63.91 218 HIS A N 1
ATOM 1700 C CA . HIS A 1 218 ? 13.381 12.427 -3.311 1.00 63.91 218 HIS A CA 1
ATOM 1701 C C . HIS A 1 218 ? 14.625 11.874 -4.004 1.00 63.91 218 HIS A C 1
ATOM 1703 O O . HIS A 1 218 ? 14.764 10.668 -4.194 1.00 63.91 218 HIS A O 1
ATOM 1709 N N . VAL A 1 219 ? 15.506 12.780 -4.422 1.00 48.78 219 VAL A N 1
ATOM 1710 C CA . VAL A 1 219 ? 16.835 12.489 -4.968 1.00 48.78 219 VAL A CA 1
ATOM 1711 C C . VAL A 1 219 ? 17.823 12.998 -3.926 1.00 48.78 219 VAL A C 1
ATOM 1713 O O . VAL A 1 219 ? 17.869 14.201 -3.691 1.00 48.78 219 VAL A O 1
ATOM 1716 N N . GLY A 1 220 ? 18.571 12.111 -3.269 1.00 42.81 220 GLY A N 1
ATOM 1717 C CA . GLY A 1 220 ? 19.670 12.541 -2.395 1.00 42.81 220 GLY A CA 1
ATOM 1718 C C . GLY A 1 220 ? 20.033 11.597 -1.253 1.00 42.81 220 GLY A C 1
ATOM 1719 O O . GLY A 1 220 ? 21.197 11.552 -0.870 1.00 42.81 220 GLY A O 1
ATOM 1720 N N . GLU A 1 221 ? 19.096 10.800 -0.739 1.00 45.12 221 GLU A N 1
ATOM 1721 C CA . GLU A 1 221 ? 19.413 9.819 0.305 1.00 45.12 221 GLU A CA 1
ATOM 1722 C C . GLU A 1 221 ? 19.744 8.458 -0.303 1.00 45.12 221 GLU A C 1
ATOM 1724 O O . GLU A 1 221 ? 19.127 8.002 -1.270 1.00 45.12 221 GLU A O 1
ATOM 1729 N N . THR A 1 222 ? 20.765 7.810 0.251 1.00 47.78 222 THR A N 1
ATOM 1730 C CA . THR A 1 222 ? 21.215 6.487 -0.171 1.00 47.78 222 THR A CA 1
ATOM 1731 C C . THR A 1 222 ? 20.032 5.518 -0.134 1.00 47.78 222 THR A C 1
ATOM 1733 O O . THR A 1 222 ? 19.306 5.451 0.859 1.00 47.78 222 THR A O 1
ATOM 1736 N N . THR A 1 223 ? 19.833 4.755 -1.210 1.00 51.06 223 THR A N 1
ATOM 1737 C CA . THR A 1 223 ? 18.855 3.663 -1.282 1.00 51.06 223 THR A CA 1
ATOM 1738 C C . THR A 1 223 ? 19.208 2.610 -0.236 1.00 51.06 223 THR A C 1
ATOM 1740 O O . THR A 1 223 ? 19.970 1.680 -0.482 1.00 51.06 223 THR A O 1
ATOM 1743 N N . THR A 1 224 ? 18.683 2.769 0.973 1.00 55.50 224 THR A N 1
ATOM 1744 C CA . THR A 1 224 ? 18.767 1.748 2.013 1.00 55.50 224 THR A CA 1
ATOM 1745 C C . THR A 1 224 ? 17.554 0.828 1.884 1.00 55.50 224 THR A C 1
ATOM 1747 O O . THR A 1 224 ? 16.459 1.272 1.527 1.00 55.50 224 THR A O 1
ATOM 1750 N N . ASN A 1 225 ? 17.729 -0.473 2.147 1.00 61.41 225 ASN A N 1
ATOM 1751 C CA . ASN A 1 225 ? 16.634 -1.456 2.196 1.00 61.41 225 ASN A CA 1
ATOM 1752 C C . ASN A 1 225 ? 15.825 -1.293 3.490 1.00 61.41 225 ASN A C 1
ATOM 1754 O O . ASN A 1 225 ? 15.673 -2.234 4.274 1.00 61.41 225 ASN A O 1
ATOM 1758 N N . THR A 1 226 ? 15.368 -0.066 3.716 1.00 61.84 226 THR A N 1
ATOM 1759 C CA . THR A 1 226 ? 14.578 0.338 4.861 1.00 61.84 226 THR A CA 1
ATOM 1760 C C . THR A 1 226 ? 13.194 0.743 4.409 1.00 61.84 226 THR A C 1
ATOM 1762 O O . THR A 1 226 ? 12.961 1.252 3.306 1.00 61.84 226 THR A O 1
ATOM 1765 N N . ILE A 1 227 ? 12.263 0.481 5.305 1.00 69.88 227 ILE A N 1
ATOM 1766 C CA . ILE A 1 227 ? 10.929 1.036 5.270 1.00 69.88 227 ILE A CA 1
ATOM 1767 C C . ILE A 1 227 ? 10.810 1.945 6.485 1.00 69.88 227 ILE A C 1
ATOM 1769 O O . ILE A 1 227 ? 11.263 1.580 7.575 1.00 69.88 227 ILE A O 1
ATOM 1773 N N . SER A 1 228 ? 10.238 3.132 6.300 1.00 72.06 228 SER A N 1
ATOM 1774 C CA . SER A 1 228 ? 9.935 4.004 7.427 1.00 72.06 228 SER A CA 1
ATOM 1775 C C . SER A 1 228 ? 8.581 4.657 7.338 1.00 72.06 228 SER A C 1
ATOM 1777 O O . SER A 1 228 ? 8.079 4.908 6.249 1.00 72.06 228 SER A O 1
ATOM 1779 N N . PHE A 1 229 ? 7.992 4.903 8.504 1.00 73.12 229 PHE A N 1
ATOM 1780 C CA . PHE A 1 229 ? 6.704 5.561 8.644 1.00 73.12 229 PHE A CA 1
ATOM 1781 C C . PHE A 1 229 ? 6.833 6.758 9.572 1.00 73.12 229 PHE A C 1
ATOM 1783 O O . PHE A 1 229 ? 7.458 6.652 10.626 1.00 73.12 229 PHE A O 1
ATOM 1790 N N . ALA A 1 230 ? 6.203 7.858 9.176 1.00 68.38 230 ALA A N 1
ATOM 1791 C CA . ALA A 1 230 ? 6.068 9.077 9.958 1.00 68.38 230 ALA A CA 1
ATOM 1792 C C . ALA A 1 230 ? 4.683 9.691 9.718 1.00 68.38 230 ALA A C 1
ATOM 1794 O O . ALA A 1 230 ? 4.045 9.446 8.693 1.00 68.38 230 ALA A O 1
ATOM 1795 N N . HIS A 1 231 ? 4.205 10.507 10.651 1.00 67.25 231 HIS A N 1
ATOM 1796 C CA . HIS A 1 231 ? 2.945 11.224 10.476 1.00 67.25 231 HIS A CA 1
ATOM 1797 C C . HIS A 1 231 ? 3.085 12.312 9.400 1.00 67.25 231 HIS A C 1
ATOM 1799 O O . HIS A 1 231 ? 4.094 13.017 9.326 1.00 67.25 231 HIS A O 1
ATOM 1805 N N . LEU A 1 232 ? 2.059 12.473 8.562 1.00 59.88 232 LEU A N 1
ATOM 1806 C CA . LEU A 1 232 ? 2.007 13.560 7.591 1.00 59.88 232 LEU A CA 1
ATOM 1807 C C . LEU A 1 232 ? 1.521 14.834 8.293 1.00 59.88 232 LEU A C 1
ATOM 1809 O O . LEU A 1 232 ? 0.343 15.140 8.206 1.00 59.88 232 LEU A O 1
ATOM 1813 N N . ARG A 1 233 ? 2.439 15.538 8.972 1.00 63.44 233 ARG A N 1
ATOM 1814 C CA . ARG A 1 233 ? 2.263 16.826 9.678 1.00 63.44 233 ARG A CA 1
ATOM 1815 C C . ARG A 1 233 ? 1.134 16.857 10.725 1.00 63.44 233 ARG A C 1
ATOM 1817 O O . ARG A 1 233 ? 0.017 16.410 10.509 1.00 63.44 233 ARG A O 1
ATOM 1824 N N . MET A 1 234 ? 1.450 17.455 11.861 1.00 53.22 234 MET A N 1
ATOM 1825 C CA . MET A 1 234 ? 0.474 17.960 12.814 1.00 53.22 234 MET A CA 1
ATOM 1826 C C . MET A 1 234 ? 0.448 19.478 12.636 1.00 53.22 234 MET A C 1
ATOM 1828 O O . MET A 1 234 ? 1.517 20.092 12.608 1.00 53.22 234 MET A O 1
ATOM 1832 N N . ASP A 1 235 ? -0.712 20.085 12.395 1.00 59.72 235 ASP A N 1
ATOM 1833 C CA . ASP A 1 235 ? -0.803 21.542 12.541 1.00 59.72 235 ASP A CA 1
ATOM 1834 C C . ASP A 1 235 ? -0.852 21.924 14.028 1.00 59.72 235 ASP A C 1
ATOM 1836 O O . ASP A 1 235 ? -0.884 21.063 14.909 1.00 59.72 235 ASP A O 1
ATOM 1840 N N . GLU A 1 236 ? -0.844 23.223 14.320 1.00 55.81 236 GLU A N 1
ATOM 1841 C CA . GLU A 1 236 ? -0.930 23.733 15.696 1.00 55.81 236 GLU A CA 1
ATOM 1842 C C . GLU A 1 236 ? -2.232 23.300 16.401 1.00 55.81 236 GLU A C 1
ATOM 1844 O O . GLU A 1 236 ? -2.318 23.332 17.626 1.00 55.81 236 GLU A O 1
ATOM 1849 N N . GLN A 1 237 ? -3.231 22.845 15.637 1.00 58.53 237 GLN A N 1
ATOM 1850 C CA . GLN A 1 237 ? -4.527 22.357 16.103 1.00 58.53 237 GLN A CA 1
ATOM 1851 C C . GLN A 1 237 ? -4.581 20.827 16.258 1.00 58.53 237 GLN A C 1
ATOM 1853 O O . GLN A 1 237 ? -5.647 20.275 16.524 1.00 58.53 237 GLN A O 1
ATOM 1858 N N . SER A 1 238 ? -3.447 20.130 16.150 1.00 64.12 238 SER A N 1
ATOM 1859 C CA . SER A 1 238 ? -3.358 18.671 16.293 1.00 64.12 238 SER A CA 1
ATOM 1860 C C . SER A 1 238 ? -4.110 17.855 15.224 1.00 64.12 238 SER A C 1
ATOM 1862 O O . SER A 1 238 ? -4.427 16.680 15.441 1.00 64.12 238 SER A O 1
ATOM 1864 N N . ASN A 1 239 ? -4.370 18.432 14.045 1.00 67.75 239 ASN A N 1
ATOM 1865 C CA . ASN A 1 239 ? -4.961 17.704 12.922 1.00 67.75 239 ASN A CA 1
ATOM 1866 C C . ASN A 1 239 ? -3.919 16.791 12.267 1.00 67.75 239 ASN A C 1
ATOM 1868 O O . ASN A 1 239 ? -2.806 17.217 11.952 1.00 67.75 239 ASN A O 1
ATOM 1872 N N . LEU A 1 240 ? -4.290 15.529 12.036 1.00 73.88 240 LEU A N 1
ATOM 1873 C CA . LEU A 1 240 ? -3.435 14.538 11.386 1.00 73.88 240 LEU A CA 1
ATOM 1874 C C . LEU A 1 240 ? -3.863 14.330 9.933 1.00 73.88 240 LEU A C 1
ATOM 1876 O O . LEU A 1 240 ? -4.922 13.765 9.659 1.00 73.88 240 LEU A O 1
ATOM 1880 N N . TYR A 1 241 ? -2.999 14.721 8.997 1.00 78.31 241 TYR A N 1
ATOM 1881 C CA . TYR A 1 241 ? -3.341 14.743 7.571 1.00 78.31 241 TYR A CA 1
ATOM 1882 C C . TYR A 1 241 ? -3.056 13.428 6.828 1.00 78.31 241 TYR A C 1
ATOM 1884 O O . TYR A 1 241 ? -3.453 13.276 5.666 1.00 78.31 241 TYR A O 1
ATOM 1892 N N . GLY A 1 242 ? -2.387 12.469 7.479 1.00 82.31 242 GLY A N 1
ATOM 1893 C CA . GLY A 1 242 ? -2.161 11.126 6.945 1.00 82.31 242 GLY A CA 1
ATOM 1894 C C . GLY A 1 242 ? -0.827 10.493 7.345 1.00 82.31 242 GLY A C 1
ATOM 1895 O O . GLY A 1 242 ? -0.311 10.717 8.442 1.00 82.31 242 GLY A O 1
ATOM 1896 N N . LEU A 1 243 ? -0.263 9.691 6.441 1.00 84.44 243 LEU A N 1
ATOM 1897 C CA . LEU A 1 243 ? 0.926 8.867 6.669 1.00 84.44 243 LEU A CA 1
ATOM 1898 C C . LEU A 1 243 ? 1.983 9.126 5.595 1.00 84.44 243 LEU A C 1
ATOM 1900 O O . LEU A 1 243 ? 1.711 9.013 4.402 1.00 84.44 243 LEU A O 1
ATOM 1904 N N . MET A 1 244 ? 3.209 9.404 6.020 1.00 82.69 244 MET A N 1
ATOM 1905 C CA . MET A 1 244 ? 4.392 9.363 5.173 1.00 82.69 244 MET A CA 1
ATOM 1906 C C . MET A 1 244 ? 5.054 7.996 5.313 1.00 82.69 244 MET A C 1
ATOM 1908 O O . MET A 1 244 ? 5.337 7.559 6.425 1.00 82.69 244 MET A O 1
ATOM 1912 N N . ALA A 1 245 ? 5.310 7.338 4.189 1.00 84.25 245 ALA A N 1
ATOM 1913 C CA . ALA A 1 245 ? 5.996 6.064 4.121 1.00 84.25 245 ALA A CA 1
ATOM 1914 C C . ALA A 1 245 ? 7.179 6.148 3.149 1.00 84.25 245 ALA A C 1
ATOM 1916 O O . ALA A 1 245 ? 6.997 6.487 1.982 1.00 84.25 245 ALA A O 1
ATOM 1917 N N . ASN A 1 246 ? 8.387 5.825 3.599 1.00 80.50 246 ASN A N 1
ATOM 1918 C CA . ASN A 1 246 ? 9.553 5.735 2.725 1.00 80.50 246 ASN A CA 1
ATOM 1919 C C . ASN A 1 246 ? 9.829 4.266 2.403 1.00 80.50 246 ASN A C 1
ATOM 1921 O O . ASN A 1 246 ? 9.866 3.433 3.304 1.00 80.50 246 ASN A O 1
ATOM 1925 N N . PHE A 1 247 ? 10.009 3.958 1.120 1.00 77.56 247 PHE A N 1
ATOM 1926 C CA . PHE A 1 247 ? 10.319 2.630 0.596 1.00 77.56 247 PHE A CA 1
ATOM 1927 C C . PHE A 1 247 ? 11.505 2.735 -0.349 1.00 77.56 247 PHE A C 1
ATOM 1929 O O . PHE A 1 247 ? 11.392 3.389 -1.386 1.00 77.56 247 PHE A O 1
ATOM 1936 N N . TYR A 1 248 ? 12.614 2.065 -0.028 1.00 74.44 248 TYR A N 1
ATOM 1937 C CA . TYR A 1 248 ? 13.795 2.017 -0.899 1.00 74.44 248 TYR A CA 1
ATOM 1938 C C . TYR A 1 248 ? 14.261 3.417 -1.348 1.00 74.44 248 TYR A C 1
ATOM 1940 O O . TYR A 1 248 ? 14.515 3.637 -2.528 1.00 74.44 248 TYR A O 1
ATOM 1948 N N . GLY A 1 249 ? 14.288 4.392 -0.433 1.00 73.44 249 GLY A N 1
ATOM 1949 C CA . GLY A 1 249 ? 14.657 5.785 -0.734 1.00 73.44 249 GLY A CA 1
ATOM 1950 C C . GLY A 1 249 ? 13.585 6.620 -1.452 1.00 73.44 249 GLY A C 1
ATOM 1951 O O . GLY A 1 249 ? 13.816 7.791 -1.732 1.00 73.44 249 GLY A O 1
ATOM 1952 N N . TYR A 1 250 ? 12.403 6.062 -1.730 1.00 80.81 250 TYR A N 1
ATOM 1953 C CA . TYR A 1 250 ? 11.288 6.787 -2.341 1.00 80.81 250 TYR A CA 1
ATOM 1954 C C . TYR A 1 250 ? 10.183 7.081 -1.337 1.00 80.81 250 TYR A C 1
ATOM 1956 O O . TYR A 1 250 ? 9.792 6.207 -0.563 1.00 80.81 250 TYR A O 1
ATOM 1964 N N . GLN A 1 251 ? 9.630 8.290 -1.394 1.00 84.12 251 GLN A N 1
ATOM 1965 C CA . GLN A 1 251 ? 8.620 8.740 -0.449 1.00 84.12 251 GLN A CA 1
ATOM 1966 C C . GLN A 1 251 ? 7.209 8.626 -1.025 1.00 84.12 251 GLN A C 1
ATOM 1968 O O . GLN A 1 251 ? 6.896 9.108 -2.116 1.00 84.12 251 GLN A O 1
ATOM 1973 N N . TRP A 1 252 ? 6.343 8.014 -0.231 1.00 87.81 252 TRP A N 1
ATOM 1974 C CA . TRP A 1 252 ? 4.938 7.766 -0.502 1.00 87.81 252 TRP A CA 1
ATOM 1975 C C . TRP A 1 252 ? 4.115 8.426 0.586 1.00 87.81 252 TRP A C 1
ATOM 1977 O O . TRP A 1 252 ? 4.436 8.333 1.767 1.00 87.81 252 TRP A O 1
ATOM 1987 N N . LEU A 1 253 ? 3.058 9.122 0.202 1.00 86.62 253 LEU A N 1
ATOM 1988 C CA . LEU A 1 253 ?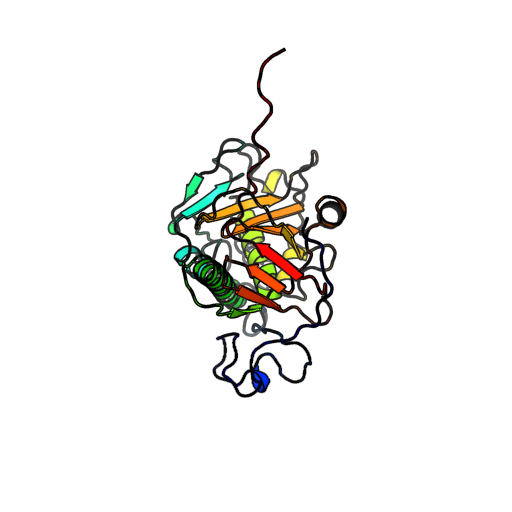 2.277 9.923 1.131 1.00 86.62 253 LEU A CA 1
ATOM 1989 C C . LEU A 1 253 ? 0.830 9.518 0.959 1.00 86.62 253 LEU A C 1
ATOM 1991 O O . LEU A 1 253 ? 0.228 9.747 -0.089 1.00 86.62 253 LEU A O 1
ATOM 1995 N N . LEU A 1 254 ? 0.289 8.882 1.982 1.00 90.50 254 LEU A N 1
ATOM 1996 C CA . LEU A 1 254 ? -1.134 8.660 2.091 1.00 90.50 254 LEU A CA 1
ATOM 1997 C C . LEU A 1 254 ? -1.744 9.905 2.719 1.00 90.50 254 LEU A C 1
ATOM 1999 O O . LEU A 1 254 ? -1.481 10.204 3.880 1.00 90.50 254 LEU A O 1
ATOM 2003 N N . VAL A 1 255 ? -2.568 10.605 1.957 1.00 88.56 255 VAL A N 1
ATOM 2004 C CA . VAL A 1 255 ? -3.317 11.764 2.427 1.00 88.56 255 VAL A CA 1
ATOM 2005 C C . VAL A 1 255 ? -4.740 11.334 2.754 1.00 88.56 255 VAL A C 1
ATOM 2007 O O . VAL A 1 255 ? -5.436 10.792 1.892 1.00 88.56 255 VAL A O 1
ATOM 2010 N N . THR A 1 256 ? -5.181 11.590 3.983 1.00 87.50 256 THR A N 1
ATOM 2011 C CA . THR A 1 256 ? -6.511 11.200 4.479 1.00 87.50 256 THR A CA 1
ATOM 2012 C C . THR A 1 256 ? -7.458 12.374 4.693 1.00 87.50 256 THR A C 1
ATOM 2014 O O . THR A 1 256 ? -8.652 12.151 4.874 1.00 87.50 256 THR A O 1
ATOM 2017 N N . ASP A 1 257 ? -6.945 13.599 4.623 1.00 82.69 257 ASP A N 1
ATOM 2018 C CA . ASP A 1 257 ? -7.697 14.836 4.812 1.00 82.69 257 ASP A CA 1
ATOM 2019 C C . ASP A 1 257 ? -7.645 15.738 3.563 1.00 82.69 257 ASP A C 1
ATOM 2021 O O . ASP A 1 257 ? -6.697 15.692 2.774 1.00 82.69 257 ASP A O 1
ATOM 2025 N N . GLU A 1 258 ? -8.688 16.543 3.363 1.00 75.50 258 GLU A N 1
ATOM 2026 C CA . GLU A 1 258 ? -8.848 17.389 2.177 1.00 75.50 258 GLU A CA 1
ATOM 2027 C C . GLU A 1 258 ? -7.879 18.572 2.152 1.00 75.50 258 GLU A C 1
ATOM 2029 O O . GLU A 1 258 ? -7.259 18.805 1.111 1.00 75.50 258 GLU A O 1
ATOM 2034 N N . MET A 1 259 ? -7.659 19.252 3.283 1.00 70.19 259 MET A N 1
ATOM 2035 C CA . MET A 1 259 ? -6.671 20.335 3.366 1.00 70.19 259 MET A CA 1
ATOM 2036 C C . MET A 1 259 ? -5.257 19.796 3.171 1.00 70.19 259 MET A C 1
ATOM 2038 O O . MET A 1 259 ? -4.444 20.400 2.466 1.00 70.19 259 MET A O 1
ATOM 2042 N N . GLY A 1 260 ? -4.982 18.614 3.732 1.00 65.50 260 GLY A N 1
ATOM 2043 C CA . GLY A 1 260 ? -3.752 17.877 3.462 1.00 65.50 260 GLY A CA 1
ATOM 2044 C C . GLY A 1 260 ? -3.561 17.641 1.962 1.00 65.50 260 GLY A C 1
ATOM 2045 O O . GLY A 1 260 ? -2.489 17.916 1.426 1.00 65.50 260 GLY A O 1
ATOM 2046 N N . GLY A 1 261 ? -4.610 17.196 1.268 1.00 63.25 261 GLY A N 1
ATOM 2047 C CA . GLY A 1 261 ? -4.591 16.941 -0.175 1.00 63.25 261 GLY A CA 1
ATOM 2048 C C . GLY A 1 261 ? -4.316 18.192 -0.983 1.00 63.25 261 GLY A C 1
ATOM 2049 O O . GLY A 1 261 ? -3.421 18.188 -1.825 1.00 63.25 261 GLY A O 1
ATOM 2050 N N . GLU A 1 262 ? -5.011 19.283 -0.682 1.00 66.81 262 GLU A N 1
ATOM 2051 C CA . GLU A 1 262 ? -4.769 20.557 -1.348 1.00 66.81 262 GLU A CA 1
ATOM 2052 C C . GLU A 1 262 ? -3.353 21.078 -1.128 1.00 66.81 262 GLU A C 1
ATOM 2054 O O . GLU A 1 262 ? -2.711 21.506 -2.089 1.00 66.81 262 GLU A O 1
ATOM 2059 N N . TYR A 1 263 ? -2.840 21.014 0.103 1.00 66.00 263 TYR A N 1
ATOM 2060 C CA . TYR A 1 263 ? -1.462 21.399 0.385 1.00 66.00 263 TYR A CA 1
ATOM 2061 C C . TYR A 1 263 ? -0.486 20.536 -0.416 1.00 66.00 263 TYR A C 1
ATOM 2063 O O . TYR A 1 263 ? 0.420 21.073 -1.043 1.00 66.00 263 TYR A O 1
ATOM 2071 N N . GLN A 1 264 ? -0.686 19.215 -0.478 1.00 61.22 264 GLN A N 1
ATOM 2072 C CA . GLN A 1 264 ? 0.202 18.338 -1.245 1.00 61.22 264 GLN A CA 1
ATOM 2073 C C . GLN A 1 264 ? 0.165 18.584 -2.750 1.00 61.22 264 GLN A C 1
ATOM 2075 O O . GLN A 1 264 ? 1.214 18.577 -3.402 1.00 61.22 264 GLN A O 1
ATOM 2080 N N . VAL A 1 265 ? -1.028 18.831 -3.290 1.00 60.28 265 VAL A N 1
ATOM 2081 C CA . VAL A 1 265 ? -1.232 19.181 -4.697 1.00 60.28 265 VAL A CA 1
ATOM 2082 C C . VAL A 1 265 ? -0.565 20.521 -5.022 1.00 60.28 265 VAL A C 1
ATOM 2084 O O . VAL A 1 265 ? 0.064 20.645 -6.070 1.00 60.28 265 VAL A O 1
ATOM 2087 N N 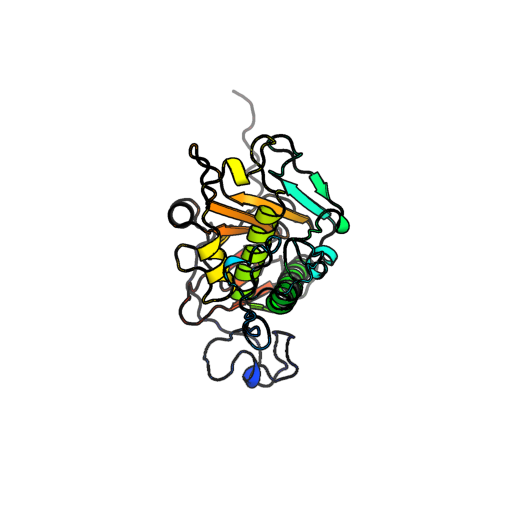. LYS A 1 266 ? -0.656 21.509 -4.122 1.00 60.50 266 LYS A N 1
ATOM 2088 C CA . LYS A 1 266 ? -0.149 22.873 -4.341 1.00 60.50 266 LYS A CA 1
ATOM 2089 C C . LYS A 1 266 ? 1.347 23.033 -4.031 1.00 60.50 266 LYS A C 1
ATOM 2091 O O . LYS A 1 266 ? 2.009 23.822 -4.696 1.00 60.50 266 LYS A O 1
ATOM 2096 N N . ALA A 1 267 ? 1.893 22.314 -3.049 1.00 56.09 267 ALA A N 1
ATOM 2097 C CA . ALA A 1 267 ? 3.192 22.651 -2.463 1.00 56.09 267 ALA A CA 1
ATOM 2098 C C . ALA A 1 267 ? 4.408 21.923 -3.064 1.00 56.09 267 ALA A C 1
ATOM 2100 O O . ALA A 1 267 ? 5.520 22.410 -2.882 1.00 56.09 267 ALA A O 1
ATOM 2101 N N . MET A 1 268 ? 4.268 20.752 -3.712 1.00 53.72 268 MET A N 1
ATOM 2102 C CA . MET A 1 268 ? 5.444 19.865 -3.877 1.00 53.72 268 MET A CA 1
ATOM 2103 C C . MET A 1 268 ? 5.584 19.092 -5.203 1.00 53.72 268 MET A C 1
ATOM 2105 O O . MET A 1 268 ? 6.371 18.149 -5.251 1.00 53.72 268 MET A O 1
ATOM 2109 N N . ALA A 1 269 ? 4.870 19.449 -6.281 1.00 58.09 269 ALA A N 1
ATOM 2110 C CA . ALA A 1 269 ? 4.944 18.727 -7.571 1.00 58.09 269 ALA A CA 1
ATOM 2111 C C . ALA A 1 269 ? 4.795 17.190 -7.419 1.00 58.09 269 ALA A C 1
ATOM 2113 O O . ALA A 1 269 ? 5.421 16.398 -8.128 1.00 58.09 269 ALA A O 1
ATOM 2114 N N . ARG A 1 270 ? 3.987 16.766 -6.438 1.00 71.81 270 ARG A N 1
ATOM 2115 C CA . ARG A 1 270 ? 3.786 15.363 -6.062 1.00 71.81 270 ARG A CA 1
ATOM 2116 C C . ARG A 1 270 ? 2.823 14.699 -7.035 1.00 71.81 270 ARG A C 1
ATOM 2118 O O . ARG A 1 270 ? 1.821 15.283 -7.441 1.00 71.81 270 ARG A O 1
ATOM 2125 N N . LEU A 1 271 ? 3.114 13.453 -7.393 1.00 82.69 271 LEU A N 1
ATOM 2126 C CA . LEU A 1 271 ? 2.326 12.721 -8.379 1.00 82.69 271 LEU A CA 1
ATOM 2127 C C . LEU A 1 271 ? 1.202 11.970 -7.677 1.00 82.69 271 LEU A C 1
ATOM 2129 O O . LEU A 1 271 ? 1.439 10.955 -7.019 1.00 82.69 271 LEU A O 1
ATOM 2133 N N . PHE A 1 272 ? -0.022 12.478 -7.815 1.00 87.00 272 PHE A N 1
ATOM 2134 C CA . PHE A 1 272 ? -1.213 11.792 -7.327 1.00 87.00 272 PHE A CA 1
ATOM 2135 C C . PHE A 1 272 ? -1.420 10.491 -8.103 1.00 87.00 272 PHE A C 1
ATOM 2137 O O . PHE A 1 272 ? -1.505 10.499 -9.334 1.00 87.00 272 PHE A O 1
ATOM 2144 N N . ARG A 1 273 ? -1.506 9.373 -7.377 1.00 89.81 273 ARG A N 1
ATOM 2145 C CA . ARG A 1 273 ? -1.806 8.037 -7.906 1.00 89.81 273 ARG A CA 1
ATOM 2146 C C . ARG A 1 273 ? -0.958 7.682 -9.125 1.00 89.81 273 ARG A C 1
ATOM 2148 O O . ARG A 1 273 ? -1.481 7.453 -10.211 1.00 89.81 273 ARG A O 1
ATOM 2155 N N . LEU A 1 274 ? 0.362 7.681 -8.941 1.00 89.94 274 LEU A N 1
ATOM 2156 C CA . LEU A 1 274 ? 1.340 7.367 -9.984 1.00 89.94 274 LEU A CA 1
ATOM 2157 C C . LEU A 1 274 ? 0.933 6.117 -10.787 1.00 89.94 274 LEU A C 1
ATOM 2159 O O . LEU A 1 274 ? 0.565 5.097 -10.205 1.00 89.94 274 LEU A O 1
ATOM 2163 N N . GLN A 1 275 ? 0.986 6.199 -12.116 1.00 89.38 275 GLN A N 1
ATOM 2164 C CA . GLN A 1 275 ? 0.625 5.103 -13.021 1.00 89.38 275 GLN A CA 1
ATOM 2165 C C . GLN A 1 275 ? 1.848 4.365 -13.565 1.00 89.38 275 GLN A C 1
ATOM 2167 O O . GLN A 1 275 ? 1.797 3.150 -13.760 1.00 89.38 275 GLN A O 1
ATOM 2172 N N . LEU A 1 276 ? 2.944 5.084 -13.808 1.00 90.19 276 LEU A N 1
ATOM 2173 C CA . LEU A 1 276 ? 4.171 4.515 -14.355 1.00 90.19 276 LEU A CA 1
ATOM 2174 C C . LEU A 1 276 ? 5.400 5.118 -13.679 1.00 90.19 276 LEU A C 1
ATOM 2176 O O . LEU A 1 276 ? 5.577 6.335 -13.673 1.00 90.19 276 LEU A O 1
ATOM 2180 N N . ALA A 1 277 ? 6.266 4.255 -13.157 1.00 91.12 277 ALA A N 1
ATOM 2181 C CA . ALA A 1 277 ? 7.613 4.623 -12.744 1.00 91.12 277 ALA A CA 1
ATOM 2182 C C . ALA A 1 277 ? 8.639 3.973 -13.678 1.00 91.12 277 ALA A C 1
ATOM 2184 O O . ALA A 1 277 ? 8.717 2.746 -13.755 1.00 91.12 277 ALA A O 1
ATOM 2185 N N . ASP A 1 278 ? 9.433 4.801 -14.352 1.00 90.25 278 ASP A N 1
ATOM 2186 C CA . ASP A 1 278 ? 10.539 4.393 -15.212 1.00 90.25 278 ASP A CA 1
ATOM 2187 C C . ASP A 1 278 ? 11.861 4.587 -14.474 1.00 90.25 278 ASP A C 1
ATOM 2189 O O . ASP A 1 278 ? 12.405 5.689 -14.419 1.00 90.25 278 ASP A O 1
ATOM 2193 N N . LEU A 1 279 ? 12.403 3.512 -13.919 1.00 90.88 279 LEU A N 1
ATOM 2194 C CA . LEU A 1 279 ? 13.716 3.507 -13.292 1.00 90.88 279 LEU A CA 1
ATOM 2195 C C . LEU A 1 279 ? 14.769 3.328 -14.391 1.00 90.88 279 LEU A C 1
ATOM 2197 O O . LEU A 1 279 ? 14.729 2.365 -15.160 1.00 90.88 279 LEU A O 1
ATOM 2201 N N . LYS A 1 280 ? 15.707 4.266 -14.490 1.00 89.06 280 LYS A N 1
ATOM 2202 C CA . LYS A 1 280 ? 16.768 4.295 -15.501 1.00 89.06 280 LYS A CA 1
ATOM 2203 C C . LYS A 1 280 ? 18.119 4.141 -14.822 1.00 89.06 280 LYS A C 1
ATOM 2205 O O . LYS A 1 280 ? 18.520 5.003 -14.050 1.00 89.06 280 LYS A O 1
ATOM 2210 N N . GLY A 1 281 ? 18.812 3.053 -15.128 1.00 86.25 281 GLY A N 1
ATOM 2211 C CA . GLY A 1 281 ? 20.239 2.913 -14.856 1.00 86.25 281 GLY A CA 1
ATOM 2212 C C . GLY A 1 281 ? 21.066 3.307 -16.084 1.00 86.25 281 GLY A C 1
ATOM 2213 O O . GLY A 1 281 ? 20.497 3.674 -17.115 1.00 86.25 281 GLY A O 1
ATOM 2214 N N . PRO A 1 282 ? 22.400 3.151 -16.035 1.00 84.19 282 PRO A N 1
ATOM 2215 C CA . PRO A 1 282 ? 23.285 3.542 -17.135 1.00 84.19 282 PRO A CA 1
ATOM 2216 C C . PRO A 1 282 ? 22.970 2.859 -18.471 1.00 84.19 282 PRO A C 1
ATOM 2218 O O . PRO A 1 282 ? 23.189 3.433 -19.532 1.00 84.19 282 PRO A O 1
ATOM 2221 N N . ARG A 1 283 ? 22.482 1.612 -18.429 1.00 85.75 283 ARG A N 1
ATOM 2222 C CA . ARG A 1 283 ? 22.117 0.840 -19.631 1.00 85.75 283 ARG A CA 1
ATOM 2223 C C . ARG A 1 283 ? 20.783 0.116 -19.536 1.00 85.75 283 ARG A C 1
ATOM 2225 O O . ARG A 1 283 ? 20.255 -0.315 -20.547 1.00 85.75 283 ARG A O 1
ATOM 2232 N N . ARG A 1 284 ? 20.230 -0.057 -18.341 1.00 90.62 284 ARG A N 1
ATOM 2233 C CA . ARG A 1 284 ? 19.032 -0.872 -18.112 1.00 90.62 284 ARG A CA 1
ATOM 2234 C C . ARG A 1 284 ? 17.862 -0.009 -17.684 1.00 90.62 284 ARG A C 1
ATOM 2236 O O . ARG A 1 284 ? 18.047 1.030 -17.055 1.00 90.62 284 ARG A O 1
ATOM 2243 N N . THR A 1 285 ? 16.660 -0.473 -18.003 1.00 91.88 285 THR A N 1
ATOM 2244 C CA . THR A 1 285 ? 15.411 0.170 -17.581 1.00 91.88 285 THR A CA 1
ATOM 2245 C C . THR A 1 285 ? 14.570 -0.814 -16.774 1.00 91.88 285 THR A C 1
ATOM 2247 O O . THR A 1 285 ? 14.441 -1.971 -17.162 1.00 91.88 285 THR A O 1
ATOM 2250 N N . GLY A 1 286 ? 13.991 -0.361 -15.670 1.00 93.31 286 GLY A N 1
ATOM 2251 C CA . GLY A 1 286 ? 12.944 -1.067 -14.939 1.00 93.31 286 GLY A CA 1
ATOM 2252 C C . GLY A 1 286 ? 11.666 -0.241 -14.999 1.00 93.31 286 GLY A C 1
ATOM 2253 O O . GLY A 1 286 ? 11.686 0.924 -14.620 1.00 93.31 286 GLY A O 1
ATOM 2254 N N . GLN A 1 287 ? 10.570 -0.808 -15.493 1.00 93.81 287 GLN A N 1
ATOM 2255 C CA . GLN A 1 287 ? 9.287 -0.112 -15.590 1.00 93.81 287 GLN A CA 1
ATOM 2256 C C . GLN A 1 287 ? 8.266 -0.755 -14.662 1.00 93.81 287 GLN A C 1
ATOM 2258 O O . GLN A 1 287 ? 8.020 -1.963 -14.721 1.00 93.81 287 GLN A O 1
ATOM 2263 N N . ILE A 1 288 ? 7.651 0.059 -13.813 1.00 94.25 288 ILE A N 1
ATOM 2264 C CA . ILE A 1 288 ? 6.652 -0.389 -12.847 1.00 94.25 288 ILE A CA 1
ATOM 2265 C C . ILE A 1 288 ? 5.327 0.270 -13.190 1.00 94.25 288 ILE A C 1
ATOM 2267 O O . ILE A 1 288 ? 5.149 1.477 -13.028 1.00 94.25 288 ILE A O 1
ATOM 2271 N N . PHE A 1 289 ? 4.391 -0.553 -13.646 1.00 93.38 289 PHE A N 1
ATOM 2272 C CA . PHE A 1 289 ? 3.044 -0.146 -14.002 1.00 93.38 289 PHE A CA 1
ATOM 2273 C C . PHE A 1 289 ? 2.108 -0.355 -12.810 1.00 93.38 289 PHE A C 1
ATOM 2275 O O . PHE A 1 289 ? 1.876 -1.485 -12.370 1.00 93.38 289 PHE A O 1
ATOM 2282 N N . MET A 1 290 ? 1.550 0.744 -12.315 1.00 93.31 290 MET A N 1
ATOM 2283 C CA . MET A 1 290 ? 0.601 0.801 -11.208 1.00 93.31 290 MET A CA 1
ATOM 2284 C C . MET A 1 290 ? -0.807 1.021 -11.755 1.00 93.31 290 MET A C 1
ATOM 2286 O O . MET A 1 290 ? -1.120 2.061 -12.331 1.00 93.31 290 MET A O 1
ATOM 2290 N N . THR A 1 291 ? -1.672 0.023 -11.592 1.00 92.56 291 THR A N 1
ATOM 2291 C CA . THR A 1 291 ? -3.040 0.087 -12.119 1.00 92.56 291 THR A CA 1
ATOM 2292 C C . THR A 1 291 ? -4.023 0.642 -11.095 1.00 92.56 291 THR A C 1
ATOM 2294 O O . THR A 1 291 ? -3.948 0.285 -9.917 1.00 92.56 291 THR A O 1
ATOM 2297 N N . TRP A 1 292 ? -5.000 1.411 -11.571 1.00 90.56 292 TRP A N 1
ATOM 2298 C CA . TRP A 1 292 ? -6.048 2.058 -10.776 1.00 90.56 292 TRP A CA 1
ATOM 2299 C C . TRP A 1 292 ? -7.434 1.788 -11.388 1.00 90.56 292 TRP A C 1
ATOM 2301 O O . TRP A 1 292 ? -7.507 1.475 -12.581 1.00 90.56 292 TRP A O 1
ATOM 2311 N N . PRO A 1 293 ? -8.538 1.924 -10.629 1.00 86.94 293 PRO A N 1
ATOM 2312 C CA . PRO A 1 293 ? -9.886 1.903 -11.190 1.00 86.94 293 PRO A CA 1
ATOM 2313 C C . PRO A 1 293 ? -10.059 2.944 -12.300 1.00 86.94 293 PRO A C 1
ATOM 2315 O O . PRO A 1 293 ? -9.555 4.062 -12.201 1.00 86.94 293 PRO A O 1
ATOM 2318 N N . ALA A 1 294 ? -10.849 2.621 -13.327 1.00 74.38 294 ALA A N 1
ATOM 2319 C CA . ALA A 1 294 ? -11.046 3.490 -14.494 1.00 74.38 294 ALA A CA 1
ATOM 2320 C C . ALA A 1 294 ? -11.553 4.908 -14.149 1.00 74.38 294 ALA A C 1
ATOM 2322 O O . ALA A 1 294 ? -11.266 5.857 -14.872 1.00 74.38 294 ALA A O 1
ATOM 2323 N N . LYS A 1 295 ? -12.273 5.064 -13.030 1.00 68.25 295 LYS A N 1
ATOM 2324 C CA . LYS A 1 295 ? -12.820 6.348 -12.554 1.00 68.25 295 LYS A CA 1
ATOM 2325 C C . LYS A 1 295 ? -11.785 7.262 -11.877 1.00 68.25 295 LYS A C 1
ATOM 2327 O O . LYS A 1 295 ? -12.099 8.399 -11.563 1.00 68.25 295 LYS A O 1
ATOM 2332 N N . VAL A 1 296 ? -10.576 6.762 -11.620 1.00 66.50 296 VAL A N 1
ATOM 2333 C CA . VAL A 1 296 ? -9.572 7.362 -10.719 1.00 66.50 296 VAL A CA 1
ATOM 2334 C C . VAL A 1 296 ? -8.310 7.830 -11.479 1.00 66.50 296 VAL A C 1
ATOM 2336 O O . VAL A 1 296 ? -7.272 8.136 -10.898 1.00 66.50 296 VAL A O 1
ATOM 2339 N N . ARG A 1 297 ? -8.375 7.897 -12.811 1.00 62.53 297 ARG A N 1
ATOM 2340 C CA . ARG A 1 297 ? -7.216 8.132 -13.686 1.00 62.53 297 ARG A CA 1
ATOM 2341 C C . ARG A 1 297 ? -6.514 9.464 -13.401 1.00 62.53 297 ARG A C 1
ATOM 2343 O O . ARG A 1 297 ? -7.092 10.522 -13.607 1.00 62.53 297 ARG A O 1
ATOM 2350 N N . SER A 1 298 ? -5.240 9.389 -13.019 1.00 64.62 298 SER A N 1
ATOM 2351 C CA . SER A 1 298 ? -4.334 10.543 -12.931 1.00 64.62 298 SER A CA 1
ATOM 2352 C C . SER A 1 298 ? -3.388 10.659 -14.137 1.00 64.62 298 SER A C 1
ATOM 2354 O O . SER A 1 298 ? -2.820 11.721 -14.352 1.00 64.62 298 SER A O 1
ATOM 2356 N N . GLN A 1 299 ? -3.216 9.582 -14.925 1.00 67.12 299 GLN A N 1
ATOM 2357 C CA . GLN A 1 299 ? -2.307 9.495 -16.086 1.00 67.12 299 GLN A CA 1
ATOM 2358 C C . GLN A 1 299 ? -0.863 9.959 -15.816 1.00 67.12 299 GLN A C 1
ATOM 2360 O O . GLN A 1 299 ? -0.152 10.360 -16.735 1.00 67.12 299 GLN A O 1
ATOM 2365 N N . MET A 1 300 ? -0.413 9.878 -14.560 1.00 79.19 300 MET A N 1
ATOM 2366 C CA . MET A 1 300 ? 0.899 10.370 -14.145 1.00 79.19 300 MET A CA 1
ATOM 2367 C C . MET A 1 300 ? 1.999 9.335 -14.387 1.00 79.19 300 MET A C 1
ATOM 2369 O O . MET A 1 300 ? 1.895 8.189 -13.939 1.00 79.19 300 MET A O 1
ATOM 2373 N N . SER A 1 301 ? 3.104 9.760 -14.999 1.00 83.50 301 SER A N 1
ATOM 2374 C CA . SER A 1 301 ? 4.343 8.981 -15.086 1.00 83.50 301 SER A CA 1
ATOM 2375 C C . SER A 1 301 ? 5.549 9.757 -14.571 1.00 83.50 301 SER A C 1
ATOM 2377 O O . SER A 1 301 ? 5.583 10.985 -14.666 1.00 83.50 301 SER A O 1
ATOM 2379 N N . ILE A 1 302 ? 6.584 9.040 -14.139 1.00 85.50 302 ILE A N 1
ATOM 2380 C CA . ILE A 1 302 ? 7.878 9.625 -13.786 1.00 85.50 302 ILE A CA 1
ATOM 2381 C C . ILE A 1 302 ? 9.046 8.789 -14.287 1.00 85.50 302 ILE A C 1
ATOM 2383 O O . ILE A 1 302 ? 8.989 7.564 -14.282 1.00 85.50 302 ILE A O 1
ATOM 2387 N N . THR A 1 303 ? 10.133 9.466 -14.652 1.00 87.31 303 THR A N 1
ATOM 2388 C CA . THR A 1 303 ? 11.436 8.847 -14.895 1.00 87.31 303 THR A CA 1
ATOM 2389 C C . THR A 1 303 ? 12.376 9.152 -13.734 1.00 87.31 303 THR A C 1
ATOM 2391 O O . THR A 1 303 ? 12.548 10.310 -13.358 1.00 87.31 303 THR A O 1
ATOM 2394 N N . LEU A 1 304 ? 12.990 8.110 -13.181 1.00 85.00 304 LEU A N 1
ATOM 2395 C CA . LEU A 1 304 ? 13.883 8.148 -12.030 1.00 85.00 304 LEU A CA 1
ATOM 2396 C C . LEU A 1 304 ? 15.249 7.622 -12.470 1.00 85.00 304 LEU A C 1
ATOM 2398 O O . LEU A 1 304 ? 15.388 6.435 -12.761 1.00 85.00 304 LEU A O 1
ATOM 2402 N N . LYS A 1 305 ? 16.258 8.489 -12.547 1.00 83.06 305 LYS A N 1
ATOM 2403 C CA . LYS A 1 305 ? 17.628 8.067 -12.854 1.00 83.06 305 LYS A CA 1
ATOM 2404 C C . LYS A 1 305 ? 18.326 7.590 -11.581 1.00 83.06 305 LYS A C 1
ATOM 2406 O O . LYS A 1 305 ? 18.396 8.326 -10.604 1.00 83.06 305 LYS A O 1
ATOM 2411 N N . LEU A 1 306 ? 18.854 6.372 -11.602 1.00 73.12 306 LEU A N 1
ATOM 2412 C CA . LEU A 1 306 ? 19.695 5.815 -10.546 1.00 73.12 306 LEU A CA 1
ATOM 2413 C C . LEU A 1 306 ? 21.163 5.977 -10.958 1.00 73.12 306 LEU A C 1
ATOM 2415 O O . LEU A 1 306 ? 21.581 5.417 -11.970 1.00 73.12 306 LEU A O 1
ATOM 2419 N N . GLY A 1 307 ? 21.936 6.741 -10.179 1.00 57.31 307 GLY A N 1
ATOM 2420 C CA . GLY A 1 307 ? 23.392 6.843 -10.346 1.00 57.31 307 GLY A CA 1
ATOM 2421 C C . GLY A 1 307 ? 23.944 8.109 -11.013 1.00 57.31 307 GLY A C 1
ATOM 2422 O O . GLY A 1 307 ? 25.132 8.131 -11.313 1.00 57.31 307 GLY A O 1
ATOM 2423 N N . GLU A 1 308 ? 23.159 9.171 -11.202 1.00 40.00 308 GLU A N 1
ATOM 2424 C CA . GLU A 1 308 ? 23.726 10.519 -11.367 1.00 40.00 308 GLU A CA 1
ATOM 2425 C C . GLU A 1 308 ? 23.673 11.200 -9.994 1.00 40.00 308 GLU A C 1
ATOM 2427 O O . GLU A 1 308 ? 22.677 11.818 -9.628 1.00 40.00 308 GLU A O 1
ATOM 2432 N N . ALA A 1 309 ? 24.741 11.059 -9.203 1.00 33.53 309 ALA A N 1
ATOM 2433 C CA . ALA A 1 309 ? 25.096 12.171 -8.337 1.00 33.53 309 ALA A CA 1
ATOM 2434 C C . ALA A 1 309 ? 25.444 13.302 -9.308 1.00 33.53 309 ALA A C 1
ATOM 2436 O O . ALA A 1 309 ? 26.495 13.253 -9.946 1.00 33.53 309 ALA A O 1
ATOM 2437 N N . GLU A 1 310 ? 24.540 14.259 -9.516 1.00 27.73 310 GLU A N 1
ATOM 2438 C CA . GLU A 1 310 ? 24.979 15.541 -10.053 1.00 27.73 310 GLU A CA 1
ATOM 2439 C C . GLU A 1 310 ? 26.025 16.041 -9.060 1.00 27.73 310 GLU A C 1
ATOM 2441 O O . GLU A 1 310 ? 25.711 16.388 -7.920 1.00 27.73 310 GLU A O 1
ATOM 2446 N N . SER A 1 311 ? 27.295 15.983 -9.462 1.00 27.78 311 SER A N 1
ATOM 2447 C CA . SER A 1 311 ? 28.335 16.769 -8.830 1.00 27.78 311 SER A CA 1
ATOM 2448 C C . SER A 1 311 ? 27.823 18.202 -8.840 1.00 27.78 311 SER A C 1
ATOM 2450 O O . SER A 1 311 ? 27.733 18.821 -9.905 1.00 27.78 311 SER A O 1
ATOM 2452 N N . LEU A 1 312 ? 27.446 18.708 -7.667 1.00 26.91 312 LEU A N 1
ATOM 2453 C CA . LEU A 1 312 ? 27.359 20.143 -7.449 1.00 26.91 312 LEU A CA 1
ATOM 2454 C C . LEU A 1 312 ? 28.654 20.750 -8.000 1.00 26.91 312 LEU A C 1
ATOM 2456 O O . LEU A 1 312 ? 29.714 20.146 -7.807 1.00 26.91 312 LEU A O 1
ATOM 2460 N N . PRO A 1 313 ? 28.595 21.875 -8.729 1.00 27.28 313 PRO A N 1
ATOM 2461 C CA . PRO A 1 313 ? 29.796 22.484 -9.264 1.00 27.28 313 PRO A CA 1
ATOM 2462 C C . PRO A 1 313 ? 30.780 22.736 -8.122 1.00 27.28 313 PRO A C 1
ATOM 2464 O O . PRO A 1 313 ? 30.553 23.576 -7.250 1.00 27.28 313 PRO A O 1
ATOM 2467 N N . ASP A 1 314 ? 31.882 21.991 -8.150 1.00 33.84 314 ASP A N 1
ATOM 2468 C CA . ASP A 1 314 ? 33.106 22.327 -7.448 1.00 33.84 314 ASP A CA 1
ATOM 2469 C C . ASP A 1 314 ? 33.550 23.685 -7.991 1.00 33.84 314 ASP A C 1
ATOM 2471 O O . ASP A 1 314 ? 34.064 23.775 -9.110 1.00 33.84 314 ASP A O 1
ATOM 2475 N N . LYS A 1 315 ? 33.244 24.743 -7.232 1.00 32.56 315 LYS A N 1
ATOM 2476 C CA . LYS A 1 315 ? 34.030 25.972 -7.037 1.00 32.56 315 LYS A CA 1
ATOM 2477 C C . LYS A 1 315 ? 33.138 27.078 -6.476 1.00 32.56 315 LYS A C 1
ATOM 2479 O O . LYS A 1 315 ? 32.571 27.882 -7.207 1.00 32.56 315 LYS A O 1
ATOM 2484 N N . ALA A 1 316 ? 33.155 27.205 -5.158 1.00 30.41 316 ALA A N 1
ATOM 2485 C CA . ALA A 1 316 ? 33.459 28.503 -4.580 1.00 30.41 316 ALA A CA 1
ATOM 2486 C C . ALA A 1 316 ? 34.788 28.331 -3.844 1.00 30.41 316 ALA A C 1
ATOM 2488 O O . ALA A 1 316 ? 34.834 27.836 -2.719 1.00 30.41 316 ALA A O 1
ATOM 2489 N N . SER A 1 317 ? 35.884 28.653 -4.537 1.00 26.36 317 SER A N 1
ATOM 2490 C CA . SER A 1 317 ? 37.164 28.888 -3.879 1.00 26.36 317 SER A CA 1
ATOM 2491 C C . SER A 1 317 ? 36.953 29.935 -2.784 1.00 26.36 317 SER A C 1
ATOM 2493 O O . SER A 1 317 ? 36.378 30.985 -3.077 1.00 26.36 317 SER A O 1
ATOM 2495 N N . PRO A 1 318 ? 37.429 29.705 -1.554 1.00 38.53 318 PRO A N 1
ATOM 2496 C CA . PRO A 1 318 ? 37.658 30.805 -0.640 1.00 38.53 318 PRO A CA 1
ATOM 2497 C C . PRO A 1 318 ? 38.882 31.549 -1.173 1.00 38.53 318 PRO A C 1
ATOM 2499 O O . PRO A 1 318 ? 39.883 30.896 -1.456 1.00 38.53 318 PRO A O 1
ATOM 2502 N N . LEU A 1 319 ? 38.778 32.862 -1.385 1.00 32.03 319 LEU A N 1
ATOM 2503 C CA . LEU A 1 319 ? 39.866 33.854 -1.333 1.00 32.03 319 LEU A CA 1
ATOM 2504 C C . LEU A 1 319 ? 39.341 35.198 -1.860 1.00 32.03 319 LEU A C 1
ATOM 2506 O O . LEU A 1 319 ? 38.940 35.291 -3.021 1.00 32.03 319 LEU A O 1
ATOM 2510 N N . GLY A 1 320 ? 39.394 36.218 -1.002 1.00 34.44 320 GLY A N 1
ATOM 2511 C CA . GLY A 1 320 ? 39.078 37.614 -1.304 1.00 34.44 320 GLY A CA 1
ATOM 2512 C C . GLY A 1 320 ? 38.356 38.286 -0.157 1.00 34.44 320 GLY A C 1
ATOM 2513 O O . GLY A 1 320 ? 37.133 38.473 -0.305 1.00 34.44 320 GLY A O 1
#

pLDDT: mean 78.44, std 17.89, range [26.36, 97.12]

Foldseek 3Di:
DWDWDQDDDDDPDDQQPQCLAPPDRHGVCVAQVPPHPDGAHDFDALDFPDDAPLQQAPQALLSLSSRADVAFDWAFLAQVLLVVQFPWEWEAQWQPADHVDIDTDDRNVRIDRHRGPRSCVSLVRLNVLLSLVLVLVVVQVCQQPDDDPAQEEAEHEGALQSPFLSLLSSFSSCLSVQTHDDPNDRLVVQEPDDCNVSSCQSNDVHDDPPFIKWWADDDDDQQHSYKYKDFLDQDPRRYTQFIWIDGRNIIMTGGDDHVSSVCVVPPGSIQGSEQWEWEHHPRYIYIYGHRDPPVRDSSTYTYHYDDPPPPDDPDPDDDD